Protein AF-A0AAN6MEL8-F1 (afdb_monomer)

Sequence (311 aa):
MSSLRAPVRGTYWMETIARRDTVPWGDDPMCQVFGNVLNYGATGNGVTDDTAAIKAAMNGGRRCGEKCNGSTTKNAIVIGNVLDRPLIIASSSFVGLGVLPTDEYTGGGIGTDGRGQEWFVNTANFYRQIRNVIIDVRNAPASEIMACLHYQVAQATNLQNVELRAGPGSKGIGGDVRLYGGAQQFTAQRLRFDGYDTAVHVFWDWGWVWKSVTMANVNVGFRFVAIDPSGSVGSASIVDSSFANVNTAVLVSPPSAAANSVYAARGFLIDSTAPVWLYATASEHGVYYQYNFHNASNIFTSMIQTESAYY

Structure (mmCIF, N/CA/C/O backbone):
data_AF-A0AAN6MEL8-F1
#
_entry.id   AF-A0AAN6MEL8-F1
#
loop_
_atom_site.group_PDB
_atom_site.id
_atom_site.type_symbol
_atom_site.label_atom_id
_atom_site.label_alt_id
_atom_site.label_comp_id
_atom_site.label_asym_id
_atom_site.label_entity_id
_atom_site.label_seq_id
_atom_site.pdbx_PDB_ins_code
_atom_site.Cartn_x
_atom_site.Cartn_y
_atom_site.Cartn_z
_atom_site.occupancy
_atom_site.B_iso_or_equiv
_atom_site.auth_seq_id
_atom_site.auth_comp_id
_atom_site.auth_asym_id
_atom_site.auth_atom_id
_atom_site.pdbx_PDB_model_num
ATOM 1 N N . MET A 1 1 ? -30.530 -26.340 -23.375 1.00 37.84 1 MET A N 1
ATOM 2 C CA . MET A 1 1 ? -29.134 -26.742 -23.651 1.00 37.84 1 MET A CA 1
ATOM 3 C C . MET A 1 1 ? -28.280 -25.484 -23.649 1.00 37.84 1 MET A C 1
ATOM 5 O O . MET A 1 1 ? -28.510 -24.627 -24.487 1.00 37.84 1 MET A O 1
ATOM 9 N N . SER A 1 2 ? -27.376 -25.320 -22.683 1.00 35.44 2 SER A N 1
ATOM 10 C CA . SER A 1 2 ? -26.448 -24.182 -22.614 1.00 35.44 2 SER A CA 1
ATOM 11 C C . SER A 1 2 ? -25.049 -24.645 -23.015 1.00 35.44 2 SER A C 1
ATOM 13 O O . SER A 1 2 ? -24.497 -25.537 -22.375 1.00 35.44 2 SER A O 1
ATOM 15 N N . SER A 1 3 ? -24.473 -24.058 -24.063 1.00 38.53 3 SER A N 1
ATOM 16 C CA . SER A 1 3 ? -23.073 -24.284 -24.426 1.00 38.53 3 SER A CA 1
ATOM 17 C C . SER A 1 3 ? -22.167 -23.380 -23.590 1.00 38.53 3 SER A C 1
ATOM 19 O O . SER A 1 3 ? -22.225 -22.156 -23.712 1.00 38.53 3 SER A O 1
ATOM 21 N N . LEU A 1 4 ? -21.306 -23.979 -22.769 1.00 37.25 4 LEU A N 1
ATOM 22 C CA . LEU A 1 4 ? -20.134 -23.310 -22.207 1.00 37.25 4 LEU A CA 1
ATOM 23 C C . LEU A 1 4 ? -19.119 -23.090 -23.332 1.00 37.25 4 LEU A C 1
ATOM 25 O O . LEU A 1 4 ? -18.667 -24.043 -23.965 1.00 37.25 4 LEU A O 1
ATOM 29 N N . ARG A 1 5 ? -18.745 -21.834 -23.576 1.00 37.59 5 ARG A N 1
ATOM 30 C CA . ARG A 1 5 ? -17.560 -21.517 -24.373 1.00 37.59 5 ARG A CA 1
ATOM 31 C C . ARG A 1 5 ? -16.362 -21.603 -23.432 1.00 37.59 5 ARG A C 1
ATOM 33 O O . ARG A 1 5 ? -16.275 -20.818 -22.491 1.00 37.59 5 ARG A O 1
ATOM 40 N N . ALA A 1 6 ? -15.466 -22.563 -23.656 1.00 45.66 6 ALA A N 1
ATOM 41 C CA . ALA A 1 6 ? -14.182 -22.584 -22.963 1.00 45.66 6 ALA A CA 1
ATOM 42 C C . ALA A 1 6 ? -13.452 -21.250 -23.223 1.00 45.66 6 ALA A C 1
ATOM 44 O O . ALA A 1 6 ? -13.482 -20.766 -24.362 1.00 45.66 6 ALA A O 1
ATOM 45 N N . PRO A 1 7 ? -12.824 -20.625 -22.212 1.00 45.25 7 PRO A N 1
ATOM 46 C CA . PRO A 1 7 ? -12.015 -19.444 -22.452 1.00 45.25 7 PRO A CA 1
ATOM 47 C C . PRO A 1 7 ? -10.868 -19.836 -23.385 1.00 45.25 7 PRO A C 1
ATOM 49 O O . PRO A 1 7 ? -10.107 -20.764 -23.108 1.00 45.25 7 PRO A O 1
ATOM 52 N N . VAL A 1 8 ? -10.742 -19.128 -24.506 1.00 49.41 8 VAL A N 1
ATOM 53 C CA . VAL A 1 8 ? -9.492 -19.123 -25.265 1.00 49.41 8 VAL A CA 1
ATOM 54 C C . VAL A 1 8 ? -8.437 -18.581 -24.302 1.00 49.41 8 VAL A C 1
ATOM 56 O O . VAL A 1 8 ? -8.602 -17.468 -23.801 1.00 49.41 8 VAL A O 1
ATOM 59 N N . ARG A 1 9 ? -7.386 -19.357 -24.002 1.00 58.81 9 ARG A N 1
ATOM 60 C CA . ARG A 1 9 ? -6.173 -18.838 -23.349 1.00 58.81 9 ARG A CA 1
ATOM 61 C C . ARG A 1 9 ? -5.578 -17.774 -24.277 1.00 58.81 9 ARG A C 1
ATOM 63 O O . ARG A 1 9 ? -4.803 -18.093 -25.171 1.00 58.81 9 ARG A O 1
ATOM 70 N N . GLY A 1 10 ? -6.022 -16.530 -24.134 1.00 62.62 10 GLY A N 1
ATOM 71 C CA . GLY A 1 10 ? -5.386 -15.382 -24.768 1.00 62.62 10 GLY A CA 1
ATOM 72 C C . GLY A 1 10 ? -4.053 -15.092 -24.085 1.00 62.62 10 GLY A C 1
ATOM 73 O O . GLY A 1 10 ? -3.889 -15.376 -22.900 1.00 62.62 10 GLY A O 1
ATOM 74 N N . THR A 1 11 ? -3.102 -14.528 -24.821 1.00 75.19 11 THR A N 1
ATOM 75 C CA . THR A 1 11 ? -1.914 -13.903 -24.232 1.00 75.19 11 THR A CA 1
ATOM 76 C C . THR A 1 11 ? -2.292 -12.526 -23.696 1.00 75.19 11 THR A C 1
ATOM 78 O O . THR A 1 11 ? -3.187 -11.860 -24.231 1.00 75.19 11 THR A O 1
ATOM 81 N N . TYR A 1 12 ? -1.636 -12.070 -22.631 1.00 85.56 12 TYR A N 1
ATOM 82 C CA . TYR A 1 12 ? -1.854 -10.708 -22.162 1.00 85.56 12 TYR A CA 1
ATOM 83 C C . TYR A 1 12 ? -1.267 -9.748 -23.197 1.00 85.56 12 TYR A C 1
ATOM 85 O O . TYR A 1 12 ? -0.089 -9.829 -23.527 1.00 85.56 12 TYR A O 1
ATOM 93 N N . TRP A 1 13 ? -2.086 -8.846 -23.746 1.00 85.88 13 TRP A N 1
ATOM 94 C CA . TRP A 1 13 ? -1.692 -7.996 -24.879 1.00 85.88 13 TRP A CA 1
ATOM 95 C C . TRP A 1 13 ? -0.405 -7.204 -24.616 1.00 85.88 13 TRP A C 1
ATOM 97 O O . TRP A 1 13 ? 0.369 -6.963 -25.538 1.00 85.88 13 TRP A O 1
ATOM 107 N N . MET A 1 14 ? -0.156 -6.822 -23.359 1.00 85.75 14 MET A N 1
ATOM 108 C CA . MET A 1 14 ? 1.041 -6.084 -22.976 1.00 85.75 14 MET A CA 1
ATOM 109 C C . MET A 1 14 ? 2.305 -6.935 -23.082 1.00 85.75 14 MET A C 1
ATOM 111 O O . MET A 1 14 ? 3.372 -6.350 -23.041 1.00 85.75 14 MET A O 1
ATOM 115 N N . GLU A 1 15 ? 2.232 -8.260 -23.230 1.00 81.06 15 GLU A N 1
ATOM 116 C CA . GLU A 1 15 ? 3.376 -9.137 -23.524 1.00 81.06 15 GLU A CA 1
ATOM 117 C C . GLU A 1 15 ? 3.730 -9.115 -25.016 1.00 81.06 15 GLU A C 1
ATOM 119 O O . GLU A 1 15 ? 4.908 -9.053 -25.370 1.00 81.06 15 GLU A O 1
ATOM 124 N N . THR A 1 16 ? 2.718 -9.113 -25.887 1.00 82.81 16 THR A N 1
ATOM 125 C CA . THR A 1 16 ? 2.877 -9.322 -27.336 1.00 82.81 16 THR A CA 1
ATOM 126 C C . THR A 1 16 ? 2.766 -8.052 -28.174 1.00 82.81 16 THR A C 1
ATOM 128 O O . THR A 1 16 ? 3.069 -8.086 -29.365 1.00 82.81 16 THR A O 1
ATOM 131 N N . ILE A 1 17 ? 2.307 -6.934 -27.601 1.00 85.62 17 ILE A N 1
ATOM 132 C CA . ILE A 1 17 ? 2.214 -5.665 -28.326 1.00 85.62 17 ILE A CA 1
ATOM 133 C C . ILE A 1 17 ? 3.593 -5.248 -28.844 1.00 85.62 17 ILE A C 1
ATOM 135 O O . ILE A 1 17 ? 4.594 -5.316 -28.125 1.00 85.62 17 ILE A O 1
ATOM 139 N N . ALA A 1 18 ? 3.640 -4.816 -30.106 1.00 85.50 18 ALA A N 1
ATOM 140 C CA . ALA A 1 18 ? 4.870 -4.355 -30.732 1.00 85.50 18 ALA A CA 1
ATOM 141 C C . ALA A 1 18 ? 5.481 -3.205 -29.917 1.00 85.50 18 ALA A C 1
ATOM 143 O O . ALA A 1 18 ? 4.824 -2.190 -29.677 1.00 85.50 18 ALA A O 1
ATOM 144 N N . ARG A 1 19 ? 6.744 -3.359 -29.509 1.00 84.75 19 ARG A N 1
ATOM 145 C CA . ARG A 1 19 ? 7.479 -2.315 -28.787 1.00 84.75 19 ARG A CA 1
ATOM 146 C C . ARG A 1 19 ? 7.906 -1.239 -29.764 1.00 84.75 19 ARG A C 1
ATOM 148 O O . ARG A 1 19 ? 8.583 -1.521 -30.750 1.00 84.75 19 ARG A O 1
ATOM 155 N N . ARG A 1 20 ? 7.489 -0.010 -29.487 1.00 80.19 20 ARG A N 1
ATOM 156 C CA . ARG A 1 20 ? 7.913 1.201 -30.201 1.00 80.19 20 ARG A CA 1
ATOM 157 C C . ARG A 1 20 ? 8.440 2.208 -29.190 1.00 80.19 20 ARG A C 1
ATOM 159 O O . ARG A 1 20 ? 8.037 3.365 -29.182 1.00 80.19 20 ARG A O 1
ATOM 166 N N . ASP A 1 21 ? 9.254 1.695 -28.277 1.00 73.19 21 ASP A N 1
ATOM 167 C CA . ASP A 1 21 ? 9.737 2.418 -27.113 1.00 73.19 21 ASP A CA 1
ATOM 168 C C . ASP A 1 21 ? 10.570 3.617 -27.571 1.00 73.19 21 ASP A C 1
ATOM 170 O O . ASP A 1 21 ? 11.597 3.465 -28.227 1.00 73.19 21 ASP A O 1
ATOM 174 N N . THR A 1 22 ? 10.110 4.816 -27.229 1.00 73.06 22 THR A N 1
ATOM 175 C CA . THR A 1 22 ? 10.850 6.065 -27.416 1.00 73.06 22 THR A CA 1
ATOM 176 C C . THR A 1 22 ? 10.554 6.973 -26.235 1.00 73.06 22 THR A C 1
ATOM 178 O O . THR A 1 22 ? 9.395 7.084 -25.830 1.00 73.06 22 THR A O 1
ATOM 181 N N . VAL A 1 23 ? 11.568 7.663 -25.719 1.00 75.56 23 VAL A N 1
ATOM 182 C CA . VAL A 1 23 ? 11.392 8.745 -24.745 1.00 75.56 23 VAL A CA 1
ATOM 183 C C . VAL A 1 23 ? 11.678 10.062 -25.473 1.00 75.56 23 VAL A C 1
ATOM 185 O O . VAL A 1 23 ? 12.847 10.343 -25.728 1.00 75.56 23 VAL A O 1
ATOM 188 N N . PRO A 1 24 ? 10.655 10.870 -25.824 1.00 77.50 24 PRO A N 1
ATOM 189 C CA . PRO A 1 24 ? 10.821 12.029 -26.713 1.00 77.50 24 PRO A CA 1
ATOM 190 C C . PRO A 1 24 ? 11.852 13.068 -26.254 1.00 77.50 24 PRO A C 1
ATOM 192 O O . PRO A 1 24 ? 12.405 13.778 -27.083 1.00 77.50 24 PRO A O 1
ATOM 195 N N . TRP A 1 25 ? 12.102 13.148 -24.945 1.00 79.94 25 TRP A N 1
ATOM 196 C CA . TRP A 1 25 ? 13.024 14.103 -24.319 1.00 79.94 25 TRP A CA 1
ATOM 197 C C . TRP A 1 25 ? 14.163 13.413 -23.549 1.00 79.94 25 TRP A C 1
ATOM 199 O O . TRP A 1 25 ? 14.764 14.014 -22.665 1.00 79.94 25 TRP A O 1
ATOM 209 N N . GLY A 1 26 ? 14.384 12.114 -23.782 1.00 70.88 26 GLY A N 1
ATOM 210 C CA . GLY A 1 26 ? 15.341 11.309 -23.015 1.00 70.88 26 GLY A CA 1
ATOM 211 C C . GLY A 1 26 ? 16.764 11.309 -23.571 1.00 70.88 26 GLY A C 1
ATOM 212 O O . GLY A 1 26 ? 17.665 10.896 -22.847 1.00 70.88 26 GLY A O 1
ATOM 213 N N . ASP A 1 27 ? 16.942 11.721 -24.833 1.00 73.19 27 ASP A N 1
ATOM 214 C CA . ASP A 1 27 ? 18.202 11.738 -25.600 1.00 73.19 27 ASP A CA 1
ATOM 215 C C . ASP A 1 27 ? 19.065 10.464 -25.471 1.00 73.19 27 ASP A C 1
ATOM 217 O O . ASP A 1 27 ? 20.274 10.476 -25.697 1.00 73.19 27 ASP A O 1
ATOM 221 N N . ASP A 1 28 ? 18.438 9.337 -25.126 1.00 73.62 28 ASP A N 1
ATOM 222 C CA . ASP A 1 28 ? 19.084 8.043 -24.949 1.00 73.62 28 ASP A CA 1
ATOM 223 C C . ASP A 1 28 ? 18.435 7.031 -25.905 1.00 73.62 28 ASP A C 1
ATOM 225 O O . ASP A 1 28 ? 17.367 6.486 -25.603 1.00 73.62 28 ASP A O 1
ATOM 229 N N . PRO A 1 29 ? 19.061 6.762 -27.068 1.00 72.06 29 PRO A N 1
ATOM 230 C CA . PRO A 1 29 ? 18.537 5.811 -28.044 1.00 72.06 29 PRO A CA 1
ATOM 231 C C . PRO A 1 29 ? 18.571 4.362 -27.533 1.00 72.06 29 PRO A C 1
ATOM 233 O O . PRO A 1 29 ? 18.011 3.479 -28.177 1.00 72.06 29 PRO A O 1
ATOM 236 N N . MET A 1 30 ? 19.224 4.102 -26.393 1.00 69.81 30 MET A N 1
ATOM 237 C CA . MET A 1 30 ? 19.269 2.793 -25.740 1.00 69.81 30 MET A CA 1
ATOM 238 C C . MET A 1 30 ? 18.303 2.686 -24.554 1.00 69.81 30 MET A C 1
ATOM 240 O O . MET A 1 30 ? 18.259 1.643 -23.895 1.00 69.81 30 MET A O 1
ATOM 244 N N . CYS A 1 31 ? 17.512 3.728 -24.269 1.00 71.06 31 CYS A N 1
ATOM 245 C CA . CYS A 1 31 ? 16.509 3.668 -23.216 1.00 71.06 31 CYS A CA 1
ATOM 246 C C . CYS A 1 31 ? 15.376 2.718 -23.619 1.00 71.06 31 CYS A C 1
ATOM 248 O O . CYS A 1 31 ? 14.538 3.025 -24.467 1.00 71.06 31 CYS A O 1
ATOM 250 N N . GLN A 1 32 ? 15.337 1.552 -22.978 1.00 73.94 32 GLN A N 1
ATOM 251 C CA . GLN A 1 32 ? 14.220 0.625 -23.089 1.00 73.94 32 GLN A CA 1
ATOM 252 C C . GLN A 1 32 ? 13.148 1.022 -22.076 1.00 73.94 32 GLN A C 1
ATOM 254 O O . GLN A 1 32 ? 13.392 1.035 -20.866 1.00 73.94 32 GLN A O 1
ATOM 259 N N . VAL A 1 33 ? 11.954 1.362 -22.565 1.00 76.56 33 VAL A N 1
ATOM 260 C CA . VAL A 1 33 ? 10.807 1.706 -21.710 1.00 76.56 33 VAL A CA 1
ATOM 261 C C . VAL A 1 33 ? 10.220 0.433 -21.102 1.00 76.56 33 VAL A C 1
ATOM 263 O O . VAL A 1 33 ? 9.868 0.422 -19.919 1.00 76.56 33 VAL A O 1
ATOM 266 N N . PHE A 1 34 ? 10.178 -0.650 -21.879 1.00 79.88 34 PHE A N 1
ATOM 267 C CA . PHE A 1 34 ? 9.682 -1.946 -21.445 1.00 79.88 34 PHE A CA 1
ATOM 268 C C . PHE A 1 34 ? 10.816 -2.968 -21.270 1.00 79.88 34 PHE A C 1
ATOM 270 O O . PHE A 1 34 ? 11.482 -3.343 -22.233 1.00 79.88 34 PHE A O 1
ATOM 277 N N . GLY A 1 35 ? 10.993 -3.469 -20.044 1.00 79.25 35 GLY A N 1
ATOM 278 C CA . GLY A 1 35 ? 11.932 -4.547 -19.722 1.00 79.25 35 GLY A CA 1
ATOM 279 C C . GLY A 1 35 ? 11.198 -5.815 -19.285 1.00 79.25 35 GLY A C 1
ATOM 280 O O . GLY A 1 35 ? 10.768 -5.909 -18.138 1.00 79.25 35 GLY A O 1
ATOM 281 N N . ASN A 1 36 ? 11.051 -6.802 -20.176 1.00 84.50 36 ASN A N 1
ATOM 282 C CA . ASN A 1 36 ? 10.548 -8.123 -19.781 1.00 84.50 36 ASN A CA 1
ATOM 283 C C . ASN A 1 36 ? 11.661 -8.894 -19.070 1.00 84.50 36 ASN A C 1
ATOM 285 O O . ASN A 1 36 ? 12.679 -9.180 -19.692 1.00 84.50 36 ASN A O 1
ATOM 289 N N . VAL A 1 37 ? 11.448 -9.270 -17.808 1.00 84.81 37 VAL A N 1
ATOM 290 C CA . VAL A 1 37 ? 12.423 -9.998 -16.974 1.00 84.81 37 VAL A CA 1
ATOM 291 C C . VAL A 1 37 ? 12.960 -11.276 -17.630 1.00 84.81 37 VAL A C 1
ATOM 293 O O . VAL A 1 37 ? 14.128 -11.607 -17.442 1.00 84.81 37 VAL A O 1
ATOM 296 N N . LEU A 1 38 ? 12.162 -11.950 -18.467 1.00 84.81 38 LEU A N 1
ATOM 297 C CA . LEU A 1 38 ? 12.588 -13.149 -19.200 1.00 84.81 38 LEU A CA 1
ATOM 298 C C . LEU A 1 38 ? 13.712 -12.843 -20.204 1.00 84.81 38 LEU A C 1
ATOM 300 O O . LEU A 1 38 ? 14.612 -13.654 -20.400 1.00 84.81 38 LEU A O 1
ATOM 304 N N . ASN A 1 39 ? 13.727 -11.636 -20.781 1.00 86.00 39 ASN A N 1
ATOM 305 C CA . ASN A 1 39 ? 14.800 -11.186 -21.674 1.00 86.00 39 ASN A CA 1
ATOM 306 C C . ASN A 1 39 ? 16.107 -10.889 -20.918 1.00 86.00 39 ASN A C 1
ATOM 308 O O . ASN A 1 39 ? 17.157 -10.770 -21.544 1.00 86.00 39 ASN A O 1
ATOM 312 N N . TYR A 1 40 ? 16.043 -10.771 -19.589 1.00 85.38 40 TYR A N 1
ATOM 313 C CA . TYR A 1 40 ? 17.194 -10.580 -18.704 1.00 85.38 40 TYR A CA 1
ATOM 314 C C . TYR A 1 40 ? 17.608 -11.879 -17.997 1.00 85.38 40 TYR A C 1
ATOM 316 O O . TYR A 1 40 ? 18.419 -11.841 -17.075 1.00 85.38 40 TYR A O 1
ATOM 324 N N . GLY A 1 41 ? 17.075 -13.027 -18.433 1.00 87.56 41 GLY A N 1
ATOM 325 C CA . GLY A 1 41 ? 17.469 -14.347 -17.942 1.00 87.56 41 GLY A CA 1
ATOM 326 C C . GLY A 1 41 ? 16.641 -14.879 -16.774 1.00 87.56 41 GLY A C 1
ATOM 327 O O . GLY A 1 41 ? 17.027 -15.893 -16.200 1.00 87.56 41 GLY A O 1
ATOM 328 N N . ALA A 1 42 ? 15.517 -14.239 -16.426 1.00 87.75 42 ALA A N 1
ATOM 329 C CA . ALA A 1 42 ? 14.593 -14.816 -15.454 1.00 87.75 42 ALA A CA 1
ATOM 330 C C . ALA A 1 42 ? 13.994 -16.108 -16.023 1.00 87.75 42 ALA A C 1
ATOM 332 O O . ALA A 1 42 ? 13.563 -16.148 -17.177 1.00 87.75 42 ALA A O 1
ATOM 333 N N . THR A 1 43 ? 13.955 -17.160 -15.214 1.00 86.12 43 THR A N 1
ATOM 334 C CA . THR A 1 43 ? 13.415 -18.463 -15.617 1.00 86.12 43 THR A CA 1
ATOM 335 C C . THR A 1 43 ? 11.931 -18.604 -15.294 1.00 86.12 43 THR A C 1
ATOM 337 O O . THR A 1 43 ? 11.229 -19.339 -15.986 1.00 86.12 43 THR A O 1
ATOM 340 N N . GLY A 1 44 ? 11.445 -17.927 -14.246 1.00 83.06 44 GLY A N 1
ATOM 341 C CA . GLY A 1 44 ? 10.053 -17.979 -13.802 1.00 83.06 44 GLY A CA 1
ATOM 342 C C . GLY A 1 44 ? 9.593 -19.354 -13.307 1.00 83.06 44 GLY A C 1
ATOM 343 O O . GLY A 1 44 ? 8.393 -19.603 -13.231 1.00 83.06 44 GLY A O 1
ATOM 344 N N . ASN A 1 45 ? 10.516 -20.268 -12.988 1.00 81.56 45 ASN A N 1
ATOM 345 C CA . ASN A 1 45 ? 10.190 -21.651 -12.618 1.00 81.56 45 ASN A CA 1
ATOM 346 C C . ASN A 1 45 ? 9.902 -21.848 -11.114 1.00 81.56 45 ASN A C 1
ATOM 348 O O . ASN A 1 45 ? 9.576 -22.957 -10.696 1.00 81.56 45 ASN A O 1
ATOM 352 N N . GLY A 1 46 ? 10.051 -20.795 -10.300 1.00 78.69 46 GLY A N 1
ATOM 353 C CA . GLY A 1 46 ? 9.861 -20.840 -8.846 1.00 78.69 46 GLY A CA 1
ATOM 354 C C . GLY A 1 46 ? 10.972 -21.554 -8.062 1.00 78.69 46 GLY A C 1
ATOM 355 O O . GLY A 1 46 ? 10.802 -21.789 -6.869 1.00 78.69 46 GLY A O 1
ATOM 356 N N . VAL A 1 47 ? 12.086 -21.907 -8.712 1.00 80.19 47 VAL A N 1
ATOM 357 C CA . VAL A 1 47 ? 13.237 -22.617 -8.123 1.00 80.19 47 VAL A CA 1
ATOM 358 C C . VAL A 1 47 ? 14.530 -21.824 -8.305 1.00 80.19 47 VAL A C 1
ATOM 360 O O . VAL A 1 47 ? 15.298 -21.673 -7.358 1.00 80.19 47 VAL A O 1
ATOM 363 N N . THR A 1 48 ? 14.785 -21.324 -9.513 1.00 83.06 48 THR A N 1
ATOM 364 C CA . THR A 1 48 ? 15.958 -20.501 -9.811 1.00 83.06 48 THR A CA 1
ATOM 365 C C . THR A 1 48 ? 15.802 -19.123 -9.175 1.00 83.06 48 THR A C 1
ATOM 367 O O . THR A 1 48 ? 14.728 -18.523 -9.220 1.00 83.06 48 THR A O 1
ATOM 370 N N . ASP A 1 49 ? 16.892 -18.602 -8.613 1.00 82.88 49 ASP A N 1
ATOM 371 C CA . ASP A 1 49 ? 16.935 -17.231 -8.115 1.00 82.88 49 ASP A CA 1
ATOM 372 C C . ASP A 1 49 ? 16.978 -16.233 -9.287 1.00 82.88 49 ASP A C 1
ATOM 374 O O . ASP A 1 49 ? 18.019 -15.999 -9.904 1.00 82.88 49 ASP A O 1
ATOM 378 N N . ASP A 1 50 ? 15.824 -15.635 -9.584 1.00 86.38 50 ASP A N 1
ATOM 3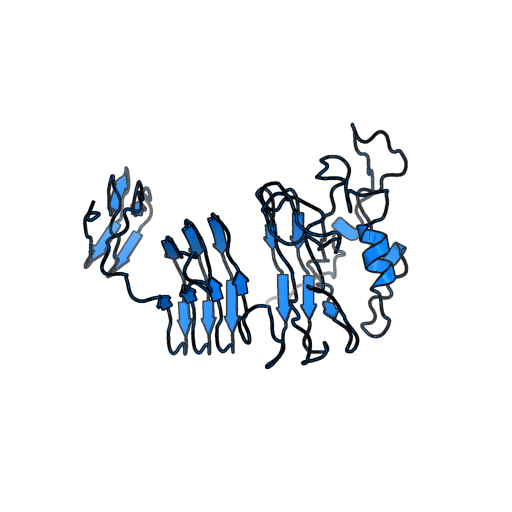79 C CA . ASP A 1 50 ? 15.656 -14.646 -10.651 1.00 86.38 50 ASP A CA 1
ATOM 380 C C . ASP A 1 50 ? 15.983 -13.201 -10.197 1.00 86.38 50 ASP A C 1
ATOM 382 O O . ASP A 1 50 ? 15.776 -12.249 -10.956 1.00 86.38 50 ASP A O 1
ATOM 386 N N . THR A 1 51 ? 16.522 -12.993 -8.984 1.00 83.75 51 THR A N 1
ATOM 387 C CA . THR A 1 51 ? 16.781 -11.654 -8.414 1.00 83.75 51 THR A CA 1
ATOM 388 C C . THR A 1 51 ? 17.658 -10.800 -9.327 1.00 83.75 51 THR A C 1
ATOM 390 O O . THR A 1 51 ? 17.370 -9.622 -9.548 1.00 83.75 51 THR A O 1
ATOM 393 N N . ALA A 1 52 ? 18.725 -11.379 -9.884 1.00 85.44 52 ALA A N 1
ATOM 394 C CA . ALA A 1 52 ? 19.636 -10.659 -10.772 1.00 85.44 52 ALA A CA 1
ATOM 395 C C . ALA A 1 52 ? 18.939 -10.213 -12.068 1.00 85.44 52 ALA A C 1
ATOM 397 O O . ALA A 1 52 ? 19.106 -9.069 -12.489 1.00 85.44 52 ALA A O 1
ATOM 398 N N . ALA A 1 53 ? 18.111 -11.079 -12.659 1.00 86.94 53 ALA A N 1
ATOM 399 C CA . ALA A 1 53 ? 17.360 -10.780 -13.875 1.00 86.94 53 ALA A CA 1
ATOM 400 C C . ALA A 1 53 ? 16.293 -9.700 -13.641 1.00 86.94 53 ALA A C 1
ATOM 402 O O . ALA A 1 53 ? 16.161 -8.770 -14.438 1.00 86.94 53 ALA A O 1
ATOM 403 N N . ILE A 1 54 ? 15.576 -9.771 -12.515 1.00 85.81 54 ILE A N 1
ATOM 404 C CA . ILE A 1 54 ? 14.587 -8.758 -12.120 1.00 85.81 54 ILE A CA 1
ATOM 405 C C . ILE A 1 54 ? 15.272 -7.403 -11.906 1.00 85.81 54 ILE A C 1
ATOM 407 O O . ILE A 1 54 ? 14.841 -6.402 -12.479 1.00 85.81 54 ILE A O 1
ATOM 411 N N . LYS A 1 55 ? 16.381 -7.361 -11.153 1.00 82.19 55 LYS A N 1
ATOM 412 C CA . LYS A 1 55 ? 17.157 -6.126 -10.944 1.00 82.19 55 LYS A CA 1
ATOM 413 C C . LYS A 1 55 ? 17.708 -5.574 -12.258 1.00 82.19 55 LYS A C 1
ATOM 415 O O . LYS A 1 55 ? 17.673 -4.364 -12.468 1.00 82.19 55 LYS A O 1
ATOM 420 N N . ALA A 1 56 ? 18.180 -6.433 -13.159 1.00 84.12 56 ALA A N 1
ATOM 421 C CA . ALA A 1 56 ? 18.660 -6.019 -14.473 1.00 84.12 56 ALA A CA 1
ATOM 422 C C . ALA A 1 56 ? 17.538 -5.423 -15.337 1.00 84.12 56 ALA A C 1
ATOM 424 O O . ALA A 1 56 ? 17.756 -4.398 -15.975 1.00 84.12 56 ALA A O 1
ATOM 425 N N . ALA A 1 57 ? 16.328 -5.986 -15.301 1.00 84.25 57 ALA A N 1
ATOM 426 C CA . ALA A 1 57 ? 15.169 -5.425 -15.994 1.00 84.25 57 ALA A CA 1
ATOM 427 C C . ALA A 1 57 ? 14.718 -4.082 -15.394 1.00 84.25 57 ALA A C 1
ATOM 429 O O . ALA A 1 57 ? 14.378 -3.156 -16.128 1.00 84.25 57 ALA A O 1
ATOM 430 N N . MET A 1 58 ? 14.751 -3.953 -14.062 1.00 81.31 58 MET A N 1
ATOM 431 C CA . MET A 1 58 ? 14.390 -2.718 -13.357 1.00 81.31 58 MET A CA 1
ATOM 432 C C . MET A 1 58 ? 15.413 -1.595 -13.555 1.00 81.31 58 MET A C 1
ATOM 434 O O . MET A 1 58 ? 15.028 -0.430 -13.587 1.00 81.31 58 MET A O 1
ATOM 438 N N . ASN A 1 59 ? 16.697 -1.930 -13.705 1.00 77.81 59 ASN A N 1
ATOM 439 C CA . ASN A 1 59 ? 17.783 -0.963 -13.899 1.00 77.81 59 ASN A CA 1
ATOM 440 C C . ASN A 1 59 ? 18.175 -0.773 -15.376 1.00 77.81 59 ASN A C 1
ATOM 442 O O . ASN A 1 59 ? 18.942 0.137 -15.708 1.00 77.81 59 ASN A O 1
ATOM 446 N N . GLY A 1 60 ? 17.658 -1.622 -16.266 1.00 68.81 60 GLY A N 1
ATOM 447 C CA . GLY A 1 60 ? 17.944 -1.613 -17.696 1.00 68.81 60 GLY A CA 1
ATOM 448 C C . GLY A 1 60 ? 17.612 -0.266 -18.343 1.00 68.81 60 GLY A C 1
ATOM 449 O O . GLY A 1 60 ? 16.583 0.344 -18.058 1.00 68.81 60 GLY A O 1
ATOM 450 N N . GLY A 1 61 ? 18.502 0.222 -19.213 1.00 65.38 61 GLY A N 1
ATOM 451 C CA . GLY A 1 61 ? 18.318 1.509 -19.898 1.00 65.38 61 GLY A CA 1
ATOM 452 C C . GLY A 1 61 ? 18.674 2.745 -19.060 1.00 65.38 61 GLY A C 1
ATOM 453 O O . GLY A 1 61 ? 18.095 3.804 -19.283 1.00 65.38 61 GLY A O 1
ATOM 454 N N . ARG A 1 62 ? 19.609 2.619 -18.098 1.00 73.88 62 ARG A N 1
ATOM 455 C CA . ARG A 1 62 ? 20.160 3.732 -17.287 1.00 73.88 62 ARG A CA 1
ATOM 456 C C . ARG A 1 62 ? 19.083 4.518 -16.535 1.00 73.88 62 ARG A C 1
ATOM 458 O O . ARG A 1 62 ? 19.009 5.748 -16.640 1.00 73.88 62 ARG A O 1
ATOM 465 N N . ARG A 1 63 ? 18.251 3.792 -15.786 1.00 82.06 63 ARG A N 1
ATOM 466 C CA . ARG A 1 63 ? 17.139 4.367 -15.019 1.00 82.06 63 ARG A CA 1
ATOM 467 C C . ARG A 1 63 ? 17.607 5.239 -13.858 1.00 82.06 63 ARG A C 1
ATOM 469 O O . ARG A 1 63 ? 18.784 5.258 -13.507 1.00 82.06 63 ARG A O 1
ATOM 476 N N . CYS A 1 64 ? 16.679 6.007 -13.299 1.00 84.94 64 CYS A N 1
ATOM 477 C CA . CYS A 1 64 ? 16.953 6.889 -12.173 1.00 84.94 64 CYS A CA 1
ATOM 478 C C . CYS A 1 64 ? 17.152 6.064 -10.891 1.00 84.94 64 CYS A C 1
ATOM 480 O O . CYS A 1 64 ? 16.202 5.448 -10.413 1.00 84.94 64 CYS A O 1
ATOM 482 N N . GLY A 1 65 ? 18.383 6.024 -10.376 1.00 85.44 65 GLY A N 1
ATOM 483 C CA . GLY A 1 65 ? 18.763 5.311 -9.149 1.00 85.44 65 GLY A CA 1
ATOM 484 C C . GLY A 1 65 ? 19.380 6.245 -8.106 1.00 85.44 65 GLY A C 1
ATOM 485 O O . GLY A 1 65 ? 19.014 7.418 -8.033 1.00 85.44 65 GLY A O 1
ATOM 486 N N . GLU A 1 66 ? 20.341 5.746 -7.327 1.00 86.38 66 GLU A N 1
ATOM 487 C CA . GLU A 1 66 ? 21.068 6.534 -6.322 1.00 86.38 66 GLU A CA 1
ATOM 488 C C . GLU A 1 66 ? 21.572 7.876 -6.900 1.00 86.38 66 GLU A C 1
ATOM 490 O O . GLU A 1 66 ? 22.099 7.927 -8.015 1.00 86.38 66 GLU A O 1
ATOM 495 N N . LYS A 1 67 ? 21.416 8.973 -6.142 1.00 86.00 67 LYS A N 1
ATOM 496 C CA . LYS A 1 67 ? 21.852 10.345 -6.499 1.00 86.00 67 LYS A CA 1
ATOM 497 C C . LYS A 1 67 ? 21.149 10.974 -7.710 1.00 86.00 67 LYS A C 1
ATOM 499 O O . LYS A 1 67 ? 21.529 12.065 -8.130 1.00 86.00 67 LYS A O 1
ATOM 504 N N . CYS A 1 68 ? 20.122 10.333 -8.268 1.00 85.38 68 CYS A N 1
ATOM 505 C CA . CYS A 1 68 ? 19.359 10.881 -9.389 1.00 85.38 68 CYS A CA 1
ATOM 506 C C . CYS A 1 68 ? 18.279 11.892 -8.952 1.00 85.38 68 CYS A C 1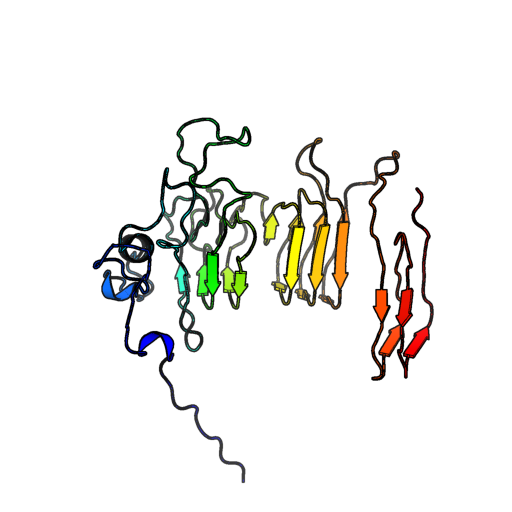
ATOM 508 O O . CYS A 1 68 ? 17.891 12.738 -9.751 1.00 85.38 68 CYS A O 1
ATOM 510 N N . ASN A 1 69 ? 17.801 11.831 -7.701 1.00 80.81 69 ASN A N 1
ATOM 511 C CA . ASN A 1 69 ? 16.767 12.698 -7.101 1.00 80.81 69 ASN A CA 1
ATOM 512 C C . ASN A 1 69 ? 15.369 12.670 -7.763 1.00 80.81 69 ASN A C 1
ATOM 514 O O . ASN A 1 69 ? 14.411 13.151 -7.165 1.00 80.81 69 ASN A O 1
ATOM 518 N N . GLY A 1 70 ? 15.225 12.103 -8.964 1.00 83.75 70 GLY A N 1
ATOM 519 C CA . GLY A 1 70 ? 13.960 11.944 -9.684 1.00 83.75 70 GLY A CA 1
ATOM 520 C C . GLY A 1 70 ? 14.126 12.138 -11.193 1.00 83.75 70 GLY A C 1
ATOM 521 O O . GLY A 1 70 ? 15.053 12.797 -11.657 1.00 83.75 70 GLY A O 1
ATOM 522 N N . SER A 1 71 ? 13.236 11.550 -11.996 1.00 83.56 71 SER A N 1
ATOM 523 C CA . SER A 1 71 ? 13.268 11.716 -13.454 1.00 83.56 71 SER A CA 1
ATOM 524 C C . SER A 1 71 ? 11.906 11.450 -14.083 1.00 83.56 71 SER A C 1
ATOM 526 O O . SER A 1 71 ? 11.204 10.535 -13.679 1.00 83.56 71 SER A O 1
ATOM 528 N N . THR A 1 72 ? 11.543 12.206 -15.120 1.00 83.38 72 THR A N 1
ATOM 529 C CA . THR A 1 72 ? 10.360 11.930 -15.955 1.00 83.38 72 THR A CA 1
ATOM 530 C C . THR A 1 72 ? 10.690 11.095 -17.194 1.00 83.38 72 THR A C 1
ATOM 532 O O . THR A 1 72 ? 9.792 10.530 -17.814 1.00 83.38 72 THR A O 1
ATOM 535 N N . THR A 1 73 ? 11.974 10.978 -17.539 1.00 80.88 73 THR A N 1
ATOM 536 C CA . THR A 1 73 ? 12.471 10.289 -18.740 1.00 80.88 73 THR A CA 1
ATOM 537 C C . THR A 1 73 ? 13.034 8.900 -18.442 1.00 80.88 73 THR A C 1
ATOM 539 O O . THR A 1 73 ? 13.311 8.142 -19.365 1.00 80.88 73 THR A O 1
ATOM 542 N N . LYS A 1 74 ? 13.185 8.546 -17.158 1.00 78.31 74 LYS A N 1
ATOM 543 C CA . LYS A 1 74 ? 13.871 7.330 -16.686 1.00 78.31 74 LYS A CA 1
ATOM 544 C C . LYS A 1 74 ? 13.094 6.592 -15.583 1.00 78.31 74 LYS A C 1
ATOM 546 O O . LYS A 1 74 ? 13.686 6.103 -14.620 1.00 78.31 74 LYS A O 1
ATOM 551 N N . ASN A 1 75 ? 11.768 6.548 -15.714 1.00 70.38 75 ASN A N 1
ATOM 552 C CA . ASN A 1 75 ? 10.843 5.944 -14.745 1.00 70.38 75 ASN A CA 1
ATOM 553 C C . ASN A 1 75 ? 10.775 4.424 -14.845 1.00 70.38 75 ASN A C 1
ATOM 555 O O . ASN A 1 75 ? 10.922 3.893 -15.940 1.00 70.38 75 ASN A O 1
ATOM 559 N N . ALA A 1 76 ? 10.443 3.743 -13.739 1.00 69.62 76 ALA A N 1
ATOM 560 C CA . ALA A 1 76 ? 10.187 2.303 -13.701 1.00 69.62 76 ALA A CA 1
ATOM 561 C C . ALA A 1 76 ? 8.791 1.928 -13.194 1.00 69.62 76 ALA A C 1
ATOM 563 O O . ALA A 1 76 ? 8.295 2.468 -12.210 1.00 69.62 76 ALA A O 1
ATOM 564 N N . ILE A 1 77 ? 8.165 0.983 -13.900 1.00 77.88 77 ILE A N 1
ATOM 565 C CA . ILE A 1 77 ? 6.822 0.465 -13.640 1.00 77.88 77 ILE A CA 1
ATOM 566 C C . ILE A 1 77 ? 6.883 -1.061 -13.732 1.00 77.88 77 ILE A C 1
ATOM 568 O O . ILE A 1 77 ? 7.465 -1.596 -14.676 1.00 77.88 77 ILE A O 1
ATOM 572 N N . VAL A 1 78 ? 6.262 -1.750 -12.774 1.00 81.62 78 VAL A N 1
ATOM 573 C CA . VAL A 1 78 ? 6.194 -3.217 -12.722 1.00 81.62 78 VAL A CA 1
ATOM 574 C C . VAL A 1 78 ? 4.757 -3.660 -12.992 1.00 81.62 78 VAL A C 1
ATOM 576 O O . VAL A 1 78 ? 3.840 -3.328 -12.239 1.00 81.62 78 VAL A O 1
ATOM 579 N N . ILE A 1 79 ? 4.543 -4.409 -14.076 1.00 84.94 79 ILE A N 1
ATOM 580 C CA . ILE A 1 79 ? 3.219 -4.918 -14.460 1.00 84.94 79 ILE A CA 1
ATOM 581 C C . ILE A 1 79 ? 3.329 -6.406 -14.779 1.00 84.94 79 ILE A C 1
ATOM 583 O O . ILE A 1 79 ? 3.978 -6.789 -15.749 1.00 84.94 79 ILE A O 1
ATOM 587 N N . GLY A 1 80 ? 2.660 -7.229 -13.975 1.00 85.38 80 GLY A N 1
ATOM 588 C CA . GLY A 1 80 ? 2.486 -8.651 -14.239 1.00 85.38 80 GLY A CA 1
ATOM 589 C C . GLY A 1 80 ? 1.360 -8.940 -15.233 1.00 85.38 80 GLY A C 1
ATOM 590 O O . GLY A 1 80 ? 0.499 -8.094 -15.521 1.00 85.38 80 GLY A O 1
ATOM 591 N N . ASN A 1 81 ? 1.352 -10.168 -15.745 1.00 87.12 81 ASN A N 1
ATOM 592 C CA . ASN A 1 81 ? 0.266 -10.680 -16.565 1.00 87.12 81 ASN A CA 1
ATOM 593 C C . ASN A 1 81 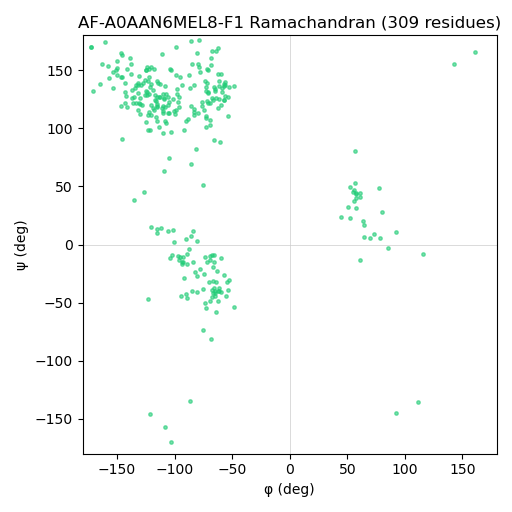? -1.002 -10.839 -15.709 1.00 87.12 81 ASN A C 1
ATOM 595 O O . ASN A 1 81 ? -0.991 -11.461 -14.655 1.00 87.12 81 ASN A O 1
ATOM 599 N N . VAL A 1 82 ? -2.115 -10.238 -16.138 1.00 86.56 82 VAL A N 1
ATOM 600 C CA . VAL A 1 82 ? -3.374 -10.296 -15.375 1.00 86.56 82 VAL A CA 1
ATOM 601 C C . VAL A 1 82 ? -4.077 -11.656 -15.471 1.00 86.56 82 VAL A C 1
ATOM 603 O O . VAL A 1 82 ? -4.833 -12.012 -14.570 1.00 86.56 82 VAL A O 1
ATOM 606 N N . LEU A 1 83 ? -3.838 -12.406 -16.550 1.00 86.75 83 LEU A N 1
ATOM 607 C CA . LEU A 1 83 ? -4.423 -13.726 -16.799 1.00 86.75 83 LEU A CA 1
ATOM 608 C C . LEU A 1 83 ? -3.687 -14.823 -16.024 1.00 86.75 83 LEU A C 1
ATOM 610 O O . LEU A 1 83 ? -4.296 -15.833 -15.683 1.00 86.75 83 LEU A O 1
ATOM 614 N N . ASP A 1 84 ? -2.404 -14.601 -15.741 1.00 87.75 84 ASP A N 1
ATOM 615 C CA . ASP A 1 84 ? -1.552 -15.477 -14.942 1.00 87.75 84 ASP A CA 1
ATOM 616 C C . ASP A 1 84 ? -0.554 -14.624 -14.146 1.00 87.75 84 ASP A C 1
ATOM 618 O O . ASP A 1 84 ? 0.497 -14.223 -14.651 1.00 87.75 84 ASP A O 1
ATOM 622 N N . ARG A 1 85 ? -0.938 -14.236 -12.923 1.00 89.62 85 ARG A N 1
ATOM 623 C CA . ARG A 1 85 ? -0.153 -13.282 -12.124 1.00 89.62 85 ARG A CA 1
ATOM 624 C C . ARG A 1 85 ? 1.185 -13.911 -11.720 1.00 89.62 85 ARG A C 1
ATOM 626 O O . ARG A 1 85 ? 1.158 -14.938 -11.041 1.00 89.62 85 ARG A O 1
ATOM 633 N N . PRO A 1 86 ? 2.337 -13.284 -12.031 1.00 89.62 86 PRO A N 1
ATOM 634 C CA . PRO A 1 86 ? 3.628 -13.786 -11.586 1.00 89.62 86 PRO A CA 1
ATOM 635 C C . PRO A 1 86 ? 3.707 -13.801 -10.058 1.00 89.62 86 PRO A C 1
ATOM 637 O O . PRO A 1 86 ? 3.312 -12.841 -9.386 1.00 89.62 86 PRO A O 1
ATOM 640 N N . LEU A 1 87 ? 4.242 -14.902 -9.534 1.00 90.44 87 LEU A N 1
ATOM 641 C CA . LEU A 1 87 ? 4.534 -15.109 -8.123 1.00 90.44 87 LEU A CA 1
ATOM 642 C C . LEU A 1 87 ? 6.020 -14.838 -7.868 1.00 90.44 87 LEU A C 1
ATOM 644 O O . LEU A 1 87 ? 6.876 -15.565 -8.362 1.00 90.44 87 LEU A O 1
ATOM 648 N N . ILE A 1 88 ? 6.314 -13.809 -7.078 1.00 88.88 88 ILE A N 1
ATOM 649 C CA . ILE A 1 88 ? 7.668 -13.458 -6.646 1.00 88.88 88 ILE A CA 1
ATOM 650 C C . ILE A 1 88 ? 7.850 -13.976 -5.221 1.00 88.88 88 ILE A C 1
ATOM 652 O O . ILE A 1 88 ? 7.165 -13.517 -4.307 1.00 88.88 88 ILE A O 1
ATOM 656 N N . ILE A 1 89 ? 8.754 -14.937 -5.037 1.00 87.38 89 ILE A N 1
ATOM 657 C CA . ILE A 1 89 ? 9.009 -15.582 -3.745 1.00 87.38 89 ILE A CA 1
ATOM 658 C C . ILE A 1 89 ? 10.338 -15.069 -3.193 1.00 87.38 89 ILE A C 1
ATOM 660 O O . ILE A 1 89 ? 11.359 -15.152 -3.873 1.00 87.38 89 ILE A O 1
ATOM 664 N N . ALA A 1 90 ? 10.342 -14.564 -1.962 1.00 84.38 90 ALA A N 1
ATOM 665 C CA . ALA A 1 90 ? 11.583 -14.260 -1.260 1.00 84.38 90 ALA A CA 1
ATOM 666 C C . ALA A 1 90 ? 12.286 -15.563 -0.856 1.00 84.38 90 ALA A C 1
ATOM 668 O O . ALA A 1 90 ? 11.667 -16.457 -0.272 1.00 84.38 90 ALA A O 1
ATOM 669 N N . SER A 1 91 ? 13.579 -15.676 -1.161 1.00 83.06 91 SER A N 1
ATOM 670 C CA . SER A 1 91 ? 14.379 -16.838 -0.773 1.00 83.06 91 SER A CA 1
ATOM 671 C C . SER A 1 91 ? 14.591 -16.895 0.745 1.00 83.06 91 SER A C 1
ATOM 673 O O . SER A 1 91 ? 14.509 -15.886 1.447 1.00 83.06 91 SER A O 1
ATOM 675 N N . SER A 1 92 ? 14.934 -18.075 1.263 1.00 82.12 92 SER A N 1
ATOM 676 C CA . SER A 1 92 ? 15.265 -18.265 2.685 1.00 82.12 92 SER A CA 1
ATOM 677 C C . SER A 1 92 ? 16.541 -17.553 3.132 1.00 82.12 92 SER A C 1
ATOM 679 O O . SER A 1 92 ? 16.825 -17.493 4.324 1.00 82.12 92 SER A O 1
ATOM 681 N N . SER A 1 93 ? 17.308 -17.015 2.186 1.00 81.50 93 SER A N 1
ATOM 682 C CA . SER A 1 93 ? 18.487 -16.184 2.418 1.00 81.50 93 SER A CA 1
ATOM 683 C C . SER A 1 93 ? 18.271 -14.732 1.979 1.00 81.50 93 SER A C 1
ATOM 685 O O . SER A 1 93 ? 19.248 -14.007 1.800 1.00 81.50 93 SER A O 1
ATOM 687 N N . PHE A 1 94 ? 17.026 -14.312 1.727 1.00 80.00 94 PHE A N 1
ATOM 688 C CA . PHE A 1 94 ? 16.735 -12.956 1.273 1.00 80.00 94 PHE A CA 1
ATOM 689 C C . PHE A 1 94 ? 17.071 -11.930 2.363 1.00 80.00 94 PHE A C 1
ATOM 691 O O . PHE A 1 94 ? 16.706 -12.101 3.525 1.00 80.00 94 PHE A O 1
ATOM 698 N N . VAL A 1 95 ? 17.727 -10.843 1.954 1.00 78.38 95 VAL A N 1
ATOM 699 C CA . VAL A 1 95 ? 18.072 -9.692 2.795 1.00 78.38 95 VAL A CA 1
ATOM 700 C C . VAL A 1 95 ? 17.624 -8.425 2.069 1.00 78.38 95 VAL A C 1
ATOM 702 O O . VAL A 1 95 ? 17.993 -8.215 0.911 1.00 78.38 95 VAL A O 1
ATOM 705 N N . GLY A 1 96 ? 16.834 -7.582 2.735 1.00 77.06 96 GLY A N 1
ATOM 706 C CA . GLY A 1 96 ? 16.353 -6.314 2.184 1.00 77.06 96 GLY A CA 1
ATOM 707 C C . GLY A 1 96 ? 15.126 -5.767 2.915 1.00 77.06 96 GLY A C 1
ATOM 708 O O . GLY A 1 96 ? 14.466 -6.491 3.652 1.00 77.06 96 GLY A O 1
ATOM 709 N N . LEU A 1 97 ? 14.806 -4.489 2.683 1.00 77.12 97 LEU A N 1
ATOM 710 C CA . LEU A 1 97 ? 13.645 -3.810 3.288 1.00 77.12 97 LEU A CA 1
ATOM 711 C C . LEU A 1 97 ? 12.308 -4.379 2.790 1.00 77.12 97 LEU A C 1
ATOM 713 O O . LEU A 1 97 ? 11.312 -4.402 3.512 1.00 77.12 97 LEU A O 1
ATOM 717 N N . GLY A 1 98 ? 12.290 -4.851 1.544 1.00 82.50 98 GLY A N 1
ATOM 718 C CA . GLY A 1 98 ? 11.216 -5.658 0.993 1.00 82.50 98 GLY A CA 1
ATOM 719 C C . GLY A 1 98 ? 11.558 -6.202 -0.388 1.00 82.50 98 GLY A C 1
ATOM 720 O O . GLY A 1 98 ? 12.551 -5.798 -0.991 1.00 82.50 98 GLY A O 1
ATOM 721 N N . VAL A 1 99 ? 10.737 -7.124 -0.895 1.00 85.69 99 VAL A N 1
ATOM 722 C CA . VAL A 1 99 ? 10.972 -7.784 -2.196 1.00 85.69 99 VAL A CA 1
ATOM 723 C C . VAL A 1 99 ? 10.963 -6.780 -3.348 1.00 85.69 99 VAL A C 1
ATOM 725 O O . VAL A 1 99 ? 11.782 -6.874 -4.259 1.00 85.69 99 VAL A O 1
ATOM 728 N N . LEU A 1 100 ? 10.051 -5.806 -3.295 1.00 86.75 100 LEU A N 1
ATOM 729 C CA . LEU A 1 100 ? 10.031 -4.658 -4.198 1.00 86.75 100 LEU A CA 1
ATOM 730 C C . LEU A 1 100 ? 10.086 -3.358 -3.375 1.00 86.75 100 LEU A C 1
ATOM 732 O O . LEU A 1 100 ? 9.058 -2.916 -2.861 1.00 86.75 100 LEU A O 1
ATOM 736 N N . PRO A 1 101 ? 11.263 -2.738 -3.216 1.00 86.75 101 PRO A N 1
ATOM 737 C CA . PRO A 1 101 ? 11.376 -1.432 -2.582 1.00 86.75 101 PRO A CA 1
ATOM 738 C C . PRO A 1 101 ? 11.100 -0.304 -3.586 1.00 86.75 101 PRO A C 1
ATOM 740 O O . PRO A 1 101 ? 11.551 -0.336 -4.733 1.00 86.75 101 PRO A O 1
ATOM 743 N N . THR A 1 102 ? 10.340 0.712 -3.168 1.00 87.19 102 THR A N 1
ATOM 744 C CA . THR A 1 102 ? 10.166 1.964 -3.929 1.00 87.19 102 THR A CA 1
ATOM 745 C C . THR A 1 102 ? 11.150 3.055 -3.528 1.00 87.19 102 THR A C 1
ATOM 747 O O . THR A 1 102 ? 11.249 4.068 -4.218 1.00 87.19 102 THR A O 1
ATOM 750 N N . ASP A 1 103 ? 11.877 2.846 -2.440 1.00 87.81 103 ASP A N 1
ATOM 751 C CA . ASP A 1 103 ? 12.974 3.684 -1.978 1.00 87.81 103 ASP A CA 1
ATOM 752 C C . ASP A 1 103 ? 13.978 2.817 -1.221 1.00 87.81 103 ASP A C 1
ATOM 754 O O . ASP A 1 103 ? 13.604 1.777 -0.664 1.00 87.81 103 ASP A O 1
ATOM 758 N N . GLU A 1 104 ? 15.235 3.242 -1.233 1.00 88.00 104 GLU A N 1
ATOM 759 C CA . GLU A 1 104 ? 16.373 2.482 -0.716 1.00 88.00 104 GLU A CA 1
ATOM 760 C C . GLU A 1 104 ? 17.253 3.384 0.147 1.00 88.00 104 GLU A C 1
ATOM 762 O O . GLU A 1 104 ? 17.577 4.510 -0.241 1.00 88.00 104 GLU A O 1
ATOM 767 N N . TYR A 1 105 ? 17.704 2.871 1.293 1.00 87.62 105 TYR A N 1
ATOM 768 C CA . TYR A 1 105 ? 18.712 3.557 2.097 1.00 87.62 105 TYR A CA 1
ATOM 769 C C . TYR A 1 105 ? 20.079 3.462 1.417 1.00 87.62 105 TYR A C 1
ATOM 771 O O . TYR A 1 105 ? 20.527 2.385 1.027 1.00 87.62 105 TYR A O 1
ATOM 779 N N . THR A 1 106 ? 20.784 4.587 1.314 1.00 87.94 106 THR A N 1
ATOM 780 C CA . THR A 1 106 ? 22.142 4.629 0.748 1.00 87.94 106 THR A CA 1
ATOM 781 C C . THR A 1 106 ? 23.198 4.133 1.739 1.00 87.94 106 THR A C 1
ATOM 783 O O . THR A 1 106 ? 24.312 3.803 1.343 1.00 87.94 106 THR A O 1
ATOM 786 N N . GLY A 1 107 ? 22.885 4.148 3.042 1.00 86.94 107 GLY A N 1
ATOM 787 C CA . GLY A 1 107 ? 23.866 3.966 4.118 1.00 86.94 107 GLY A CA 1
ATOM 788 C C . GLY A 1 107 ? 24.840 5.144 4.279 1.00 86.94 107 GLY A C 1
ATOM 789 O O . GLY A 1 107 ? 25.762 5.069 5.086 1.00 86.94 107 GLY A O 1
ATOM 790 N N . GLY A 1 108 ? 24.644 6.241 3.539 1.00 86.62 108 GLY A N 1
ATOM 791 C CA . GLY A 1 108 ? 25.558 7.386 3.463 1.00 86.62 108 GLY A CA 1
ATOM 792 C C . GLY A 1 108 ? 25.402 8.435 4.568 1.00 86.62 108 GLY A C 1
ATOM 793 O O . GLY A 1 108 ? 25.985 9.513 4.466 1.00 86.62 108 GLY A O 1
ATOM 794 N N . GLY A 1 109 ? 24.636 8.141 5.623 1.00 89.88 109 GLY A N 1
ATOM 795 C CA . GLY A 1 109 ? 24.425 9.034 6.763 1.00 89.88 109 GLY A CA 1
ATOM 796 C C . GLY A 1 109 ? 22.996 9.566 6.845 1.00 89.88 109 GLY A C 1
ATOM 797 O O . GLY A 1 109 ? 22.045 8.796 6.721 1.00 89.88 109 GLY A O 1
ATOM 798 N N . ILE A 1 110 ? 22.854 10.869 7.103 1.00 90.25 110 ILE A N 1
ATOM 799 C CA . ILE A 1 110 ? 21.567 11.535 7.347 1.00 90.25 110 ILE A CA 1
ATOM 800 C C . ILE A 1 110 ? 21.073 12.212 6.057 1.00 90.25 110 ILE A C 1
ATOM 802 O O . ILE A 1 110 ? 21.820 12.940 5.404 1.00 90.25 110 ILE A O 1
ATOM 806 N N . GLY A 1 111 ? 19.822 11.951 5.684 1.00 85.00 111 GLY A N 1
ATOM 807 C CA . GLY A 1 111 ? 19.110 12.545 4.558 1.00 85.00 111 GLY A CA 1
ATOM 808 C C . GLY A 1 111 ? 18.585 13.954 4.845 1.00 85.00 111 GLY A C 1
ATOM 809 O O . GLY A 1 111 ? 18.685 14.483 5.951 1.00 85.00 111 GLY A O 1
ATOM 810 N N . THR A 1 112 ? 17.995 14.584 3.828 1.00 83.00 112 THR A N 1
ATOM 811 C CA . THR A 1 112 ? 17.486 15.967 3.907 1.00 83.00 112 THR A CA 1
ATOM 812 C C . THR A 1 112 ? 16.294 16.141 4.845 1.00 83.00 112 THR A C 1
ATOM 814 O O . THR A 1 112 ? 15.997 17.258 5.253 1.00 83.00 112 THR A O 1
ATOM 817 N N . ASP A 1 113 ? 15.601 15.055 5.177 1.00 75.69 113 ASP A N 1
ATOM 818 C CA . ASP A 1 113 ? 14.487 15.019 6.127 1.00 75.69 113 ASP A CA 1
ATOM 819 C C . AS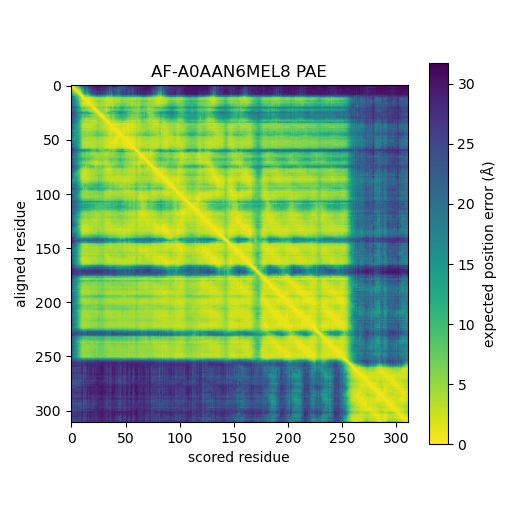P A 1 113 ? 14.941 14.739 7.574 1.00 75.69 113 ASP A C 1
ATOM 821 O O . ASP A 1 113 ? 14.110 14.580 8.468 1.00 75.69 113 ASP A O 1
ATOM 825 N N . GLY A 1 114 ? 16.257 14.670 7.813 1.00 82.06 114 GLY A N 1
ATOM 826 C CA . GLY A 1 114 ? 16.841 14.369 9.118 1.00 82.06 114 GLY A CA 1
ATOM 827 C C . GLY A 1 114 ? 16.829 12.884 9.493 1.00 82.06 114 GLY A C 1
ATOM 828 O O . GLY A 1 114 ? 17.214 12.552 10.615 1.00 82.06 114 GLY A O 1
ATOM 829 N N . ARG A 1 115 ? 16.406 11.987 8.590 1.00 85.06 115 ARG A N 1
ATOM 830 C CA . ARG A 1 115 ? 16.400 10.525 8.785 1.00 85.06 115 ARG A CA 1
ATOM 831 C C . ARG A 1 115 ? 17.561 9.869 8.038 1.00 85.06 115 ARG A C 1
ATOM 833 O O . ARG A 1 115 ? 18.476 10.558 7.607 1.00 85.06 115 ARG A O 1
ATOM 840 N N . GLY A 1 116 ? 17.592 8.539 7.938 1.00 87.69 116 GLY A N 1
ATOM 841 C CA . GLY A 1 116 ? 18.606 7.846 7.135 1.00 87.69 116 GLY A CA 1
ATOM 842 C C . GLY A 1 116 ? 18.572 8.327 5.683 1.00 87.69 116 GLY A C 1
ATOM 843 O O . GLY A 1 116 ? 17.499 8.542 5.136 1.00 87.69 116 GLY A O 1
ATOM 844 N N . GLN A 1 117 ? 19.735 8.532 5.065 1.00 89.94 117 GLN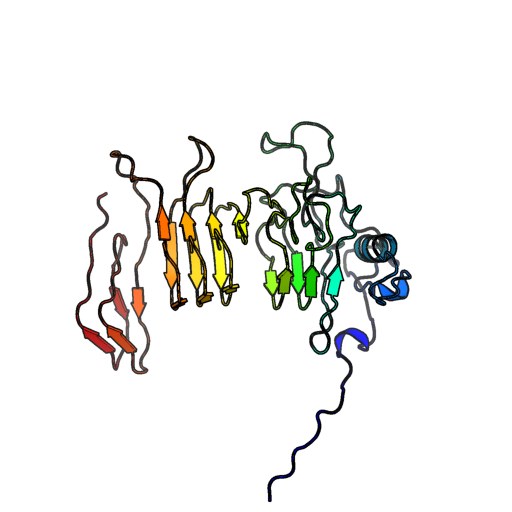 A N 1
ATOM 845 C CA . GLN A 1 117 ? 19.801 8.985 3.678 1.00 89.94 117 GLN A CA 1
ATOM 846 C C . GLN A 1 117 ? 19.191 7.936 2.734 1.00 89.94 117 GLN A C 1
ATOM 848 O O . GLN A 1 117 ? 19.610 6.777 2.727 1.00 89.94 117 GLN A O 1
ATOM 853 N N . GLU A 1 118 ? 18.230 8.373 1.925 1.00 91.25 118 GLU A N 1
ATOM 854 C CA . GLU A 1 118 ? 17.480 7.570 0.952 1.00 91.25 118 GLU A CA 1
ATOM 855 C C . GLU A 1 118 ? 17.845 7.978 -0.490 1.00 91.25 118 GLU A C 1
ATOM 857 O O . GLU A 1 118 ? 18.452 9.031 -0.721 1.00 91.25 118 GLU A O 1
ATOM 862 N N . TRP A 1 119 ? 17.514 7.137 -1.474 1.00 90.88 119 TRP A N 1
ATOM 863 C CA . TRP A 1 119 ? 17.741 7.432 -2.896 1.00 90.88 119 TRP A CA 1
ATOM 864 C C . TRP A 1 119 ? 16.886 8.601 -3.379 1.00 90.88 119 TRP A C 1
ATOM 866 O O . TRP A 1 119 ? 17.343 9.397 -4.209 1.00 90.88 119 TRP A O 1
ATOM 876 N N . PHE A 1 120 ? 15.654 8.689 -2.880 1.00 89.94 120 PHE A N 1
ATOM 877 C CA . PHE A 1 120 ? 14.708 9.738 -3.224 1.00 89.94 120 PHE A CA 1
ATOM 878 C C . PHE A 1 120 ? 14.221 10.451 -1.964 1.00 89.94 120 PHE A C 1
ATOM 880 O O . PHE A 1 120 ? 14.128 9.883 -0.884 1.00 89.94 120 PHE A O 1
ATOM 887 N N . VAL A 1 121 ? 13.878 11.730 -2.103 1.00 88.44 121 VAL A N 1
ATOM 888 C CA . VAL A 1 121 ? 13.142 12.431 -1.048 1.00 88.44 121 VAL A CA 1
ATOM 889 C C . VAL A 1 121 ? 11.716 11.884 -1.040 1.00 88.44 121 VAL A C 1
ATOM 891 O O . VAL A 1 121 ? 11.031 11.961 -2.060 1.00 88.44 121 VAL A O 1
ATOM 894 N N . ASN A 1 122 ? 11.247 11.365 0.096 1.00 84.94 122 ASN A N 1
ATOM 895 C CA . ASN A 1 122 ? 9.949 10.686 0.195 1.00 84.94 122 ASN A CA 1
ATOM 896 C C . ASN A 1 122 ? 8.753 11.519 -0.322 1.00 84.94 122 ASN A C 1
ATOM 898 O O . ASN A 1 122 ? 7.904 10.981 -1.031 1.00 84.94 122 ASN A O 1
ATOM 902 N N . THR A 1 123 ? 8.712 12.834 -0.078 1.00 79.31 123 THR A N 1
ATOM 903 C CA . THR A 1 123 ? 7.666 13.750 -0.585 1.00 79.31 123 THR A CA 1
ATOM 904 C C . THR A 1 123 ? 7.772 14.064 -2.079 1.00 79.31 123 THR A C 1
ATOM 906 O O . THR A 1 123 ? 6.843 14.635 -2.649 1.00 79.31 123 THR A O 1
ATOM 909 N N . ALA A 1 124 ? 8.874 13.681 -2.724 1.00 84.75 124 ALA A N 1
ATOM 910 C CA . ALA A 1 124 ? 9.119 13.843 -4.155 1.00 84.75 124 ALA A CA 1
ATOM 911 C C . ALA A 1 124 ? 9.232 12.499 -4.901 1.00 84.75 124 ALA A C 1
ATOM 913 O O . ALA A 1 124 ? 9.609 12.460 -6.075 1.00 84.75 124 ALA A O 1
ATOM 914 N N . ASN A 1 125 ? 8.901 11.384 -4.243 1.00 87.00 125 ASN A N 1
ATOM 915 C CA . ASN A 1 125 ? 9.051 10.047 -4.804 1.00 87.00 125 ASN A CA 1
ATOM 916 C C . ASN A 1 125 ? 7.821 9.629 -5.647 1.00 87.00 125 ASN A C 1
ATOM 918 O O . ASN A 1 125 ? 7.006 8.793 -5.248 1.00 87.00 125 ASN A O 1
ATOM 922 N N . PHE A 1 126 ? 7.651 10.281 -6.802 1.00 80.94 126 PHE A N 1
ATOM 923 C CA . PHE A 1 126 ? 6.485 10.164 -7.692 1.00 80.94 126 PHE A CA 1
ATOM 924 C C . PHE A 1 126 ? 6.559 8.989 -8.695 1.00 80.94 126 PHE A C 1
ATOM 926 O O . PHE A 1 126 ? 7.579 8.323 -8.844 1.00 80.94 126 PHE A O 1
ATOM 933 N N . TYR A 1 127 ? 5.477 8.792 -9.460 1.00 81.62 127 TYR A N 1
ATOM 934 C CA . TYR A 1 127 ? 5.429 8.005 -10.710 1.00 81.62 127 TYR A CA 1
ATOM 935 C C . TYR A 1 127 ? 5.792 6.514 -10.614 1.00 81.62 127 TYR A C 1
ATOM 937 O O . TYR A 1 127 ? 6.455 5.963 -11.494 1.00 81.62 127 TYR A O 1
ATOM 945 N N . ARG A 1 128 ? 5.281 5.820 -9.591 1.00 82.50 128 ARG A N 1
ATOM 946 C CA . ARG A 1 128 ? 5.472 4.369 -9.413 1.00 82.50 128 ARG A CA 1
ATOM 947 C C . ARG A 1 128 ? 4.180 3.594 -9.572 1.00 82.50 128 ARG A C 1
ATOM 949 O O . ARG A 1 128 ? 3.135 3.990 -9.062 1.00 82.50 128 ARG A O 1
ATOM 956 N N . GLN A 1 129 ? 4.244 2.461 -10.260 1.00 84.38 129 GLN A N 1
ATOM 957 C CA . GLN A 1 129 ? 3.098 1.567 -10.390 1.00 84.38 129 GLN A CA 1
ATOM 958 C C . GLN A 1 129 ? 3.541 0.122 -10.221 1.00 84.38 129 GLN A C 1
ATOM 960 O O . GLN A 1 129 ? 4.514 -0.302 -10.848 1.00 84.38 129 GLN A O 1
ATOM 965 N N . ILE A 1 130 ? 2.802 -0.624 -9.402 1.00 89.62 130 ILE A N 1
ATOM 966 C CA . ILE A 1 130 ? 2.964 -2.071 -9.250 1.00 89.62 130 ILE A CA 1
ATOM 967 C C . ILE A 1 130 ? 1.593 -2.708 -9.443 1.00 89.62 130 ILE A C 1
ATOM 969 O O . ILE A 1 130 ? 0.637 -2.381 -8.731 1.00 89.62 130 ILE A O 1
ATOM 973 N N . ARG A 1 131 ? 1.477 -3.588 -10.443 1.00 91.69 131 ARG A N 1
ATOM 974 C CA . ARG A 1 131 ? 0.192 -4.187 -10.819 1.00 91.69 131 ARG A CA 1
ATOM 975 C C . ARG A 1 131 ? 0.284 -5.667 -11.126 1.00 91.69 131 ARG A C 1
ATOM 977 O O . ARG A 1 131 ? 1.248 -6.099 -11.749 1.00 91.69 131 ARG A O 1
ATOM 984 N N . ASN A 1 132 ? -0.784 -6.397 -10.808 1.00 93.56 132 ASN A N 1
ATOM 985 C CA . ASN A 1 132 ? -0.994 -7.788 -11.223 1.00 93.56 132 ASN A CA 1
ATOM 986 C C . ASN A 1 132 ? 0.125 -8.744 -10.777 1.00 93.56 132 ASN A C 1
ATOM 988 O O . ASN A 1 132 ? 0.533 -9.600 -11.552 1.00 93.56 132 ASN A O 1
ATOM 992 N N . VAL A 1 133 ? 0.643 -8.600 -9.560 1.00 91.38 133 VAL A N 1
ATOM 993 C CA . VAL A 1 133 ? 1.702 -9.479 -9.035 1.00 91.38 133 VAL A CA 1
ATOM 994 C C . VAL A 1 133 ? 1.276 -10.115 -7.719 1.00 91.38 133 VAL A C 1
ATOM 996 O O . VAL A 1 133 ? 0.467 -9.553 -6.977 1.00 91.38 133 VAL A O 1
ATOM 999 N N . ILE A 1 134 ? 1.831 -11.285 -7.427 1.00 91.50 134 ILE A N 1
ATOM 1000 C CA . ILE A 1 134 ? 1.767 -11.908 -6.108 1.00 91.50 134 ILE A CA 1
ATOM 1001 C C . ILE A 1 134 ? 3.175 -11.849 -5.521 1.00 91.50 134 ILE A C 1
ATOM 1003 O O . ILE A 1 134 ? 4.130 -12.242 -6.185 1.00 91.50 134 ILE A O 1
ATOM 1007 N N . ILE A 1 135 ? 3.311 -11.362 -4.291 1.00 89.88 135 ILE A N 1
ATOM 1008 C CA . ILE A 1 135 ? 4.585 -11.319 -3.569 1.00 89.88 135 ILE A CA 1
ATOM 1009 C C . ILE A 1 135 ? 4.455 -12.194 -2.331 1.00 89.88 135 ILE A C 1
ATOM 1011 O O . ILE A 1 135 ? 3.500 -12.045 -1.567 1.00 89.88 135 ILE A O 1
ATOM 1015 N N . ASP A 1 136 ? 5.401 -13.106 -2.139 1.00 87.75 136 ASP A N 1
ATOM 1016 C CA . ASP A 1 136 ? 5.375 -14.094 -1.071 1.00 87.75 136 ASP A CA 1
ATOM 1017 C C . ASP A 1 136 ? 6.693 -14.131 -0.303 1.00 87.75 136 ASP A C 1
ATOM 1019 O O . ASP A 1 136 ? 7.729 -14.539 -0.819 1.00 87.75 13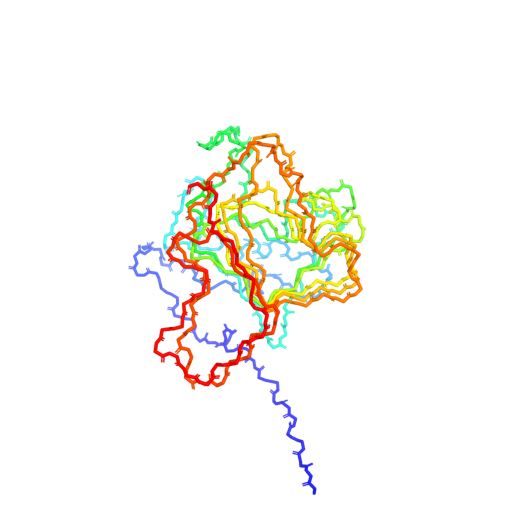6 ASP A O 1
ATOM 1023 N N . VAL A 1 137 ? 6.640 -13.708 0.953 1.00 85.56 137 VAL A N 1
ATOM 1024 C CA . VAL A 1 137 ? 7.775 -13.693 1.879 1.00 85.56 137 VAL A CA 1
ATOM 1025 C C . VAL A 1 137 ? 7.686 -14.791 2.935 1.00 85.56 137 VAL A C 1
ATOM 1027 O O . VAL A 1 137 ? 8.459 -14.784 3.885 1.00 85.56 137 VAL A O 1
ATOM 1030 N N . ARG A 1 138 ? 6.774 -15.764 2.802 1.00 83.06 138 ARG A N 1
ATOM 1031 C CA . ARG A 1 138 ? 6.633 -16.854 3.790 1.00 83.06 138 ARG A CA 1
ATOM 1032 C C . ARG A 1 138 ? 7.869 -17.750 3.899 1.00 83.06 138 ARG A C 1
ATOM 1034 O O . ARG A 1 138 ? 8.054 -18.377 4.934 1.00 83.06 138 ARG A O 1
ATOM 1041 N N . ASN A 1 139 ? 8.697 -17.793 2.855 1.00 82.06 139 ASN A N 1
ATOM 1042 C CA . ASN A 1 139 ? 9.960 -18.532 2.844 1.00 82.06 139 ASN A CA 1
ATOM 1043 C C . ASN A 1 139 ? 11.157 -17.709 3.346 1.00 82.06 139 ASN A C 1
ATOM 1045 O O . ASN A 1 139 ? 12.229 -18.285 3.511 1.00 82.06 139 ASN A O 1
ATOM 1049 N N . ALA A 1 140 ? 11.001 -16.400 3.575 1.00 78.38 140 ALA A N 1
ATOM 1050 C CA . ALA A 1 140 ? 12.072 -15.536 4.066 1.00 78.38 140 ALA A CA 1
ATOM 1051 C C . ALA A 1 140 ? 12.456 -15.886 5.522 1.00 78.38 140 ALA A C 1
ATOM 1053 O O . ALA A 1 140 ? 11.625 -16.415 6.268 1.00 78.38 140 ALA A O 1
ATOM 1054 N N . PRO A 1 141 ? 13.696 -15.595 5.958 1.00 74.44 141 PRO A N 1
ATOM 1055 C CA . PRO A 1 141 ? 14.143 -15.921 7.310 1.00 74.44 141 PRO A CA 1
ATOM 1056 C C . PRO A 1 141 ? 13.357 -15.137 8.376 1.00 74.44 141 PRO A C 1
ATOM 1058 O O . PRO A 1 141 ? 13.224 -13.919 8.302 1.00 74.44 141 PRO A O 1
ATOM 1061 N N . ALA A 1 142 ? 12.875 -15.834 9.411 1.00 65.38 142 ALA A N 1
ATOM 1062 C CA . ALA A 1 142 ? 12.037 -15.257 10.475 1.00 65.38 142 ALA A CA 1
ATOM 1063 C C . ALA A 1 142 ? 12.768 -14.272 11.416 1.00 65.38 142 ALA A C 1
ATOM 1065 O O . ALA A 1 142 ? 12.132 -13.624 12.248 1.00 65.38 142 ALA A O 1
ATOM 1066 N N . SER A 1 143 ? 14.099 -14.184 11.330 1.00 59.97 143 SER A N 1
ATOM 1067 C CA . SER A 1 143 ? 14.925 -13.279 12.139 1.00 59.97 143 SER A CA 1
ATOM 1068 C C . SER A 1 143 ? 15.025 -11.862 11.574 1.00 59.97 143 SER A C 1
ATOM 1070 O O . SER A 1 143 ? 15.456 -10.968 12.298 1.00 59.97 143 SER A O 1
ATOM 1072 N N . GLU A 1 144 ? 14.643 -11.652 10.314 1.00 58.66 144 GLU A N 1
ATOM 1073 C CA . GLU A 1 144 ? 14.766 -10.363 9.632 1.00 58.66 144 GLU A CA 1
ATOM 1074 C C . GLU A 1 144 ? 13.448 -9.590 9.643 1.00 58.66 144 GLU A C 1
ATOM 1076 O O . GLU A 1 144 ? 12.359 -10.166 9.550 1.00 58.66 144 GLU A O 1
ATOM 1081 N N . ILE A 1 145 ? 13.554 -8.261 9.727 1.00 65.62 145 ILE A N 1
ATOM 1082 C CA . ILE A 1 145 ? 12.410 -7.392 9.466 1.00 65.62 145 ILE A CA 1
ATOM 1083 C C . ILE A 1 145 ? 12.168 -7.412 7.955 1.00 65.62 145 ILE A C 1
ATOM 1085 O O . ILE A 1 145 ? 12.966 -6.874 7.194 1.00 65.62 145 ILE A O 1
ATOM 1089 N N . MET A 1 146 ? 11.084 -8.051 7.518 1.00 71.25 146 MET A N 1
ATOM 1090 C CA . MET A 1 146 ? 10.815 -8.331 6.111 1.00 71.25 146 MET A CA 1
ATOM 1091 C C . MET A 1 146 ? 9.411 -7.893 5.708 1.00 71.25 146 MET A C 1
ATOM 1093 O O . MET A 1 146 ? 8.413 -8.405 6.221 1.00 71.25 146 MET A O 1
ATOM 1097 N N . ALA A 1 147 ? 9.323 -6.993 4.729 1.00 81.56 147 ALA A N 1
ATOM 1098 C CA . ALA A 1 147 ? 8.068 -6.644 4.075 1.00 81.56 147 ALA A CA 1
ATOM 1099 C C . ALA A 1 147 ? 7.982 -7.282 2.681 1.00 81.56 147 ALA A C 1
ATOM 1101 O O . ALA A 1 147 ? 8.974 -7.449 1.977 1.00 81.56 147 ALA A O 1
ATOM 1102 N N . CYS A 1 148 ? 6.769 -7.576 2.207 1.00 86.38 148 CYS A N 1
ATOM 1103 C CA . CYS A 1 148 ? 6.591 -7.830 0.773 1.00 86.38 148 CYS A CA 1
ATOM 1104 C C . CYS A 1 148 ? 6.971 -6.584 -0.048 1.00 86.38 148 CYS A C 1
ATOM 1106 O O . CYS A 1 148 ? 7.538 -6.685 -1.133 1.00 86.38 148 CYS A O 1
ATOM 1108 N N . LEU A 1 149 ? 6.646 -5.406 0.487 1.00 87.88 149 LEU A N 1
ATOM 1109 C CA . LEU A 1 149 ? 6.766 -4.133 -0.197 1.00 87.88 149 LEU A CA 1
ATOM 1110 C C . LEU A 1 149 ? 7.210 -3.053 0.793 1.00 87.88 149 LEU A C 1
ATOM 1112 O O . LEU A 1 149 ? 6.508 -2.794 1.769 1.00 87.88 149 LEU A O 1
ATOM 1116 N N . HIS A 1 150 ? 8.338 -2.404 0.509 1.00 89.38 150 HIS A N 1
ATOM 1117 C CA . HIS A 1 150 ? 8.694 -1.134 1.138 1.00 89.38 150 HIS A CA 1
ATOM 1118 C C . HIS A 1 150 ? 8.150 -0.015 0.242 1.00 89.38 150 HIS A C 1
ATOM 1120 O O . HIS A 1 150 ? 8.723 0.263 -0.810 1.00 89.38 150 HIS A O 1
ATOM 1126 N N . TYR A 1 151 ? 6.986 0.540 0.606 1.00 89.75 151 TYR A N 1
ATOM 1127 C CA . TYR A 1 151 ? 6.201 1.448 -0.244 1.00 89.75 151 TYR A CA 1
ATOM 1128 C C . TYR A 1 151 ? 6.223 2.895 0.255 1.00 89.75 151 TYR A C 1
ATOM 1130 O O . TYR A 1 151 ? 5.202 3.465 0.642 1.00 89.75 151 TYR A O 1
ATOM 1138 N N . GLN A 1 152 ? 7.410 3.485 0.259 1.00 90.38 152 GLN A N 1
ATOM 1139 C CA . GLN A 1 152 ? 7.618 4.892 0.573 1.00 90.38 152 GLN A CA 1
ATOM 1140 C C . GLN A 1 152 ? 7.528 5.701 -0.723 1.00 90.38 152 GLN A C 1
ATOM 1142 O O . GLN A 1 152 ? 8.393 5.592 -1.592 1.00 90.38 152 GLN A O 1
ATOM 1147 N N . VAL A 1 153 ? 6.425 6.427 -0.906 1.00 88.12 153 VAL A N 1
ATOM 1148 C CA . VAL A 1 153 ? 6.085 7.095 -2.170 1.00 88.12 153 VAL A CA 1
ATOM 1149 C C . VAL A 1 153 ? 5.339 8.410 -1.946 1.00 88.12 153 VAL A C 1
ATOM 1151 O O . VAL A 1 153 ? 4.763 8.637 -0.883 1.00 88.12 153 VAL A O 1
ATOM 1154 N N . ALA A 1 154 ? 5.281 9.225 -2.998 1.00 81.75 154 ALA A N 1
ATOM 1155 C CA . ALA A 1 154 ? 4.473 10.436 -3.093 1.00 81.75 154 ALA A CA 1
ATOM 1156 C C . ALA A 1 154 ? 3.278 10.251 -4.060 1.00 81.75 154 ALA A C 1
ATOM 1158 O O . ALA A 1 154 ? 2.804 9.139 -4.312 1.00 81.75 154 ALA A O 1
ATOM 1159 N N . GLN A 1 155 ? 2.755 11.354 -4.600 1.00 78.38 155 GLN A N 1
ATOM 1160 C CA . GLN A 1 155 ? 1.641 11.379 -5.551 1.00 78.38 155 GLN A CA 1
ATOM 1161 C C . GLN A 1 155 ? 1.953 10.641 -6.871 1.00 78.38 155 GLN A C 1
ATOM 1163 O O . GLN A 1 155 ? 3.089 10.287 -7.185 1.00 78.38 155 GLN A O 1
ATOM 1168 N N . ALA A 1 156 ? 0.909 10.440 -7.684 1.00 78.06 156 ALA A N 1
ATOM 1169 C CA . ALA A 1 156 ? 0.983 9.754 -8.979 1.00 78.06 156 ALA A CA 1
ATOM 1170 C C . ALA A 1 156 ? 1.530 8.317 -8.887 1.00 78.06 156 ALA A C 1
ATOM 1172 O O . ALA A 1 156 ? 2.153 7.810 -9.823 1.00 78.06 156 ALA A O 1
ATOM 1173 N N . THR A 1 157 ? 1.262 7.648 -7.765 1.00 81.00 157 THR A N 1
ATOM 1174 C CA . THR A 1 157 ? 1.648 6.261 -7.518 1.00 81.00 157 THR A CA 1
ATOM 1175 C C . THR A 1 157 ? 0.420 5.370 -7.314 1.00 81.00 157 THR A C 1
ATOM 1177 O O . THR A 1 157 ? -0.641 5.847 -6.911 1.00 81.00 157 THR A O 1
ATOM 1180 N N . ASN A 1 158 ? 0.503 4.079 -7.659 1.00 83.44 158 ASN A N 1
ATOM 1181 C CA . ASN A 1 158 ? -0.581 3.128 -7.383 1.00 83.44 158 ASN A CA 1
ATOM 1182 C C . ASN A 1 158 ? -0.121 1.674 -7.230 1.00 83.44 158 ASN A C 1
ATOM 1184 O O . ASN A 1 158 ? 0.781 1.204 -7.925 1.00 83.44 158 ASN A O 1
ATOM 1188 N N . LEU A 1 159 ? -0.859 0.959 -6.380 1.00 88.75 159 LEU A N 1
ATOM 1189 C CA . LEU A 1 159 ? -0.857 -0.493 -6.257 1.00 88.75 159 LEU A CA 1
ATOM 1190 C C . LEU A 1 159 ? -2.218 -1.017 -6.711 1.00 88.75 159 LEU A C 1
ATOM 1192 O O . LEU A 1 159 ? -3.250 -0.552 -6.227 1.00 88.75 159 LEU A O 1
ATOM 1196 N N . GLN A 1 160 ? -2.240 -1.971 -7.640 1.00 90.19 160 GLN A N 1
ATOM 1197 C CA . GLN A 1 160 ? -3.499 -2.503 -8.165 1.00 90.19 160 GLN A CA 1
ATOM 1198 C C . GLN A 1 160 ? -3.413 -4.000 -8.440 1.00 90.19 160 GLN A C 1
ATOM 1200 O O . GLN A 1 160 ? -2.516 -4.458 -9.141 1.00 90.19 160 GLN A O 1
ATOM 1205 N N . ASN A 1 161 ? -4.399 -4.762 -7.958 1.00 92.69 161 ASN A N 1
ATOM 1206 C CA . ASN A 1 161 ? -4.461 -6.210 -8.174 1.00 92.69 161 ASN A CA 1
ATOM 1207 C C . ASN A 1 161 ? -3.174 -6.929 -7.713 1.00 92.69 161 ASN A C 1
ATOM 1209 O O . ASN A 1 161 ? -2.604 -7.758 -8.425 1.00 92.69 161 ASN A O 1
ATOM 1213 N N . VAL A 1 162 ? -2.700 -6.560 -6.523 1.00 92.19 162 VAL A N 1
ATOM 1214 C CA . VAL A 1 162 ? -1.512 -7.128 -5.883 1.00 92.19 162 VAL A CA 1
ATOM 1215 C C . VAL A 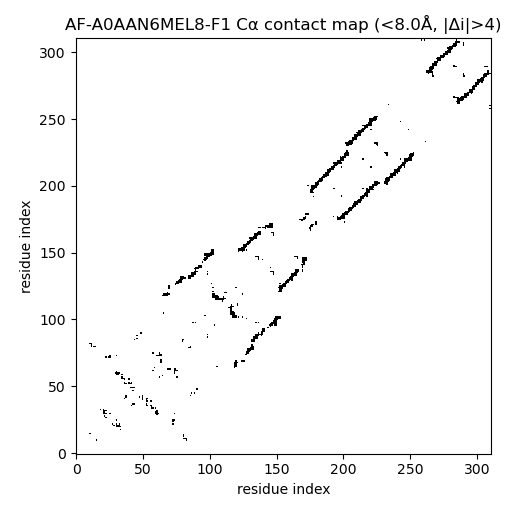1 162 ? -1.944 -7.994 -4.706 1.00 92.19 162 VAL A C 1
ATOM 1217 O O . VAL A 1 162 ? -2.821 -7.603 -3.940 1.00 92.19 162 VAL A O 1
ATOM 1220 N N . GLU A 1 163 ? -1.333 -9.165 -4.563 1.00 92.12 163 GLU A N 1
ATOM 1221 C CA . GLU A 1 163 ? -1.530 -10.051 -3.415 1.00 92.12 163 GLU A CA 1
ATOM 1222 C C . GLU A 1 163 ? -0.224 -10.171 -2.627 1.00 92.12 163 GLU A C 1
ATOM 1224 O O . GLU A 1 163 ? 0.815 -10.487 -3.201 1.00 92.12 163 GLU A O 1
ATOM 1229 N N . LEU A 1 164 ? -0.278 -9.908 -1.319 1.00 90.06 164 LEU A N 1
ATOM 1230 C CA . LEU A 1 164 ? 0.889 -9.908 -0.434 1.00 90.06 164 LEU A CA 1
ATOM 1231 C C . LEU A 1 164 ? 0.760 -11.033 0.600 1.00 90.06 164 LEU A C 1
ATOM 1233 O O . LEU A 1 164 ? -0.166 -11.054 1.418 1.00 90.06 164 LEU A O 1
ATOM 1237 N N . ARG A 1 165 ? 1.699 -11.979 0.573 1.00 87.19 165 ARG A N 1
ATOM 1238 C CA . ARG A 1 165 ? 1.719 -13.170 1.426 1.00 87.19 165 ARG A CA 1
ATOM 1239 C C . ARG A 1 165 ? 2.936 -13.135 2.347 1.00 87.19 165 ARG A C 1
ATOM 1241 O O . ARG A 1 165 ? 4.060 -13.335 1.925 1.00 87.19 165 ARG A O 1
ATOM 1248 N N . ALA A 1 166 ? 2.692 -12.931 3.626 1.00 80.75 166 ALA A N 1
ATOM 1249 C CA . ALA A 1 166 ? 3.624 -13.092 4.735 1.00 80.75 166 ALA A CA 1
ATOM 1250 C C . ALA A 1 166 ? 3.059 -14.106 5.751 1.00 80.75 166 ALA A C 1
ATOM 1252 O O . ALA A 1 166 ? 1.836 -14.282 5.837 1.00 80.75 166 ALA A O 1
ATOM 1253 N N . GLY A 1 167 ? 3.935 -14.808 6.469 1.00 70.25 167 GLY A N 1
ATOM 1254 C CA . GLY A 1 167 ? 3.570 -15.854 7.428 1.00 70.25 167 GLY A CA 1
ATOM 1255 C C . GLY A 1 167 ? 3.567 -15.345 8.872 1.00 70.25 167 GLY A C 1
ATOM 1256 O O . GLY A 1 167 ? 4.056 -14.242 9.124 1.00 70.25 167 GLY A O 1
ATOM 1257 N N . PRO A 1 168 ? 3.054 -16.138 9.830 1.00 61.09 168 PRO A N 1
ATOM 1258 C CA . PRO A 1 168 ? 3.175 -15.827 11.252 1.00 61.09 168 PRO A CA 1
ATOM 1259 C C . PRO A 1 168 ? 4.655 -15.687 11.631 1.00 61.09 168 PRO A C 1
ATOM 1261 O O . PRO A 1 168 ? 5.450 -16.587 11.366 1.00 61.09 168 PRO A O 1
ATOM 1264 N N . GLY A 1 169 ? 5.042 -14.553 12.217 1.00 51.66 169 GLY A N 1
ATOM 1265 C CA . GLY A 1 169 ? 6.438 -14.283 12.581 1.00 51.66 169 GLY A CA 1
ATOM 1266 C C . GLY A 1 169 ? 7.310 -13.692 11.467 1.00 51.66 169 GLY A C 1
ATOM 1267 O O . GLY A 1 169 ? 8.448 -13.327 11.753 1.00 51.66 169 GLY A O 1
ATOM 1268 N N . SER A 1 170 ? 6.792 -13.509 10.244 1.00 55.31 170 SER A N 1
ATOM 1269 C CA . SER A 1 170 ? 7.379 -12.565 9.284 1.00 55.31 170 SER A CA 1
ATOM 1270 C C . SER A 1 170 ? 7.203 -11.161 9.866 1.00 55.31 170 SER A C 1
ATOM 1272 O O . SER A 1 170 ? 6.158 -10.538 9.686 1.00 55.31 170 SER A O 1
ATOM 1274 N N . LYS A 1 171 ? 8.173 -10.687 10.651 1.00 46.91 171 LYS A N 1
ATOM 1275 C CA . LYS A 1 171 ? 8.088 -9.363 11.263 1.00 46.91 171 LYS A CA 1
ATOM 1276 C C . LYS A 1 171 ? 8.222 -8.329 10.151 1.00 46.91 171 LYS A C 1
ATOM 1278 O O . LYS A 1 171 ? 9.323 -8.074 9.691 1.00 46.91 171 LYS A O 1
ATOM 1283 N N . GLY A 1 172 ? 7.125 -7.718 9.715 1.00 48.69 172 GLY A N 1
ATOM 1284 C CA . GLY A 1 172 ? 7.229 -6.418 9.054 1.00 48.69 172 GLY A CA 1
ATOM 1285 C C . GLY A 1 172 ? 7.774 -5.394 10.054 1.00 48.69 172 GLY A C 1
ATOM 1286 O O . GLY A 1 172 ? 7.791 -5.654 11.265 1.00 48.69 172 GLY A O 1
ATOM 1287 N N . ILE A 1 173 ? 8.196 -4.212 9.592 1.00 42.94 173 ILE A N 1
ATOM 1288 C CA . ILE A 1 173 ? 8.313 -3.060 10.498 1.00 42.94 173 ILE A CA 1
ATOM 1289 C C . ILE A 1 173 ? 6.921 -2.958 11.155 1.00 42.94 173 ILE A C 1
ATOM 1291 O O . ILE A 1 173 ? 5.953 -2.779 10.432 1.00 42.94 173 ILE A O 1
ATOM 1295 N N . GLY A 1 174 ? 6.783 -3.256 12.456 1.00 43.56 174 GLY A N 1
ATOM 1296 C CA . GLY A 1 174 ? 5.480 -3.322 13.147 1.00 43.56 174 GLY A CA 1
ATOM 1297 C C . GLY A 1 174 ? 5.006 -4.674 13.721 1.00 43.56 174 GLY A C 1
ATOM 1298 O O . GLY A 1 174 ? 4.035 -4.668 14.468 1.00 43.56 174 GLY A O 1
ATOM 1299 N N . GLY A 1 175 ? 5.666 -5.815 13.468 1.00 56.44 175 GLY A N 1
ATOM 1300 C CA . GLY A 1 175 ? 5.247 -7.128 14.016 1.00 56.44 175 GLY A CA 1
ATOM 1301 C C . GLY A 1 175 ? 4.308 -7.923 13.093 1.00 56.44 175 GLY A C 1
ATOM 1302 O O . GLY A 1 175 ? 4.482 -7.854 11.879 1.00 56.44 175 GLY A O 1
ATOM 1303 N N . ASP A 1 176 ? 3.339 -8.686 13.635 1.00 68.00 176 ASP A N 1
ATOM 1304 C CA . ASP A 1 176 ? 2.283 -9.390 12.856 1.00 68.00 176 ASP A CA 1
ATOM 1305 C C . ASP A 1 176 ? 1.204 -8.402 12.359 1.00 68.00 176 ASP A C 1
ATOM 1307 O O . ASP A 1 176 ? 0.003 -8.541 12.598 1.00 68.00 176 ASP A O 1
ATOM 1311 N N . VAL A 1 177 ? 1.676 -7.330 11.718 1.00 72.94 177 VAL A N 1
ATOM 1312 C CA . VAL A 1 177 ? 0.873 -6.266 11.120 1.00 72.94 177 VAL A CA 1
ATOM 1313 C C . VAL A 1 177 ? 0.930 -6.418 9.610 1.00 72.94 177 VAL A C 1
ATOM 1315 O O . VAL A 1 177 ? 2.017 -6.504 9.033 1.00 72.94 177 VAL A O 1
ATOM 1318 N N . ARG A 1 178 ? -0.230 -6.410 8.942 1.00 84.19 178 ARG A N 1
ATOM 1319 C CA . ARG A 1 178 ? -0.263 -6.650 7.494 1.00 84.19 178 ARG A CA 1
ATOM 1320 C C . ARG A 1 178 ? -0.023 -5.425 6.628 1.00 84.19 178 ARG A C 1
ATOM 1322 O O . ARG A 1 178 ? 0.676 -5.521 5.621 1.00 84.19 178 ARG A O 1
ATOM 1329 N N . LEU A 1 179 ? -0.588 -4.290 7.015 1.00 89.12 179 LEU A N 1
ATOM 1330 C CA . LEU A 1 179 ? -0.242 -2.984 6.475 1.00 89.12 179 LEU A CA 1
ATOM 1331 C C . LEU A 1 179 ? 0.239 -2.124 7.630 1.00 89.12 179 LEU A C 1
ATOM 1333 O O . LEU A 1 179 ? -0.549 -1.762 8.497 1.00 89.12 179 LEU A O 1
ATOM 1337 N N . TYR A 1 180 ? 1.525 -1.804 7.625 1.00 88.31 180 TYR A N 1
ATOM 1338 C CA . TYR A 1 180 ? 2.140 -0.907 8.589 1.00 88.31 180 TYR A CA 1
ATOM 1339 C C . TYR A 1 180 ? 2.658 0.319 7.854 1.00 88.31 180 TYR A C 1
ATOM 1341 O O . TYR A 1 180 ? 3.434 0.187 6.906 1.00 88.31 180 TYR A O 1
ATOM 1349 N N . GLY A 1 181 ? 2.224 1.509 8.255 1.00 87.81 181 GLY A N 1
ATOM 1350 C CA . GLY A 1 181 ? 2.640 2.709 7.547 1.00 87.81 181 GLY A CA 1
ATOM 1351 C C . GLY A 1 181 ? 2.216 4.013 8.195 1.00 87.81 181 GLY A C 1
ATOM 1352 O O . GLY A 1 181 ? 1.410 4.054 9.120 1.00 87.81 181 GLY A O 1
ATOM 1353 N N . GLY A 1 182 ? 2.773 5.095 7.670 1.00 87.56 182 GLY A N 1
ATOM 1354 C CA . GLY A 1 182 ? 2.380 6.450 8.007 1.00 87.56 182 GLY A CA 1
ATOM 1355 C C . GLY A 1 182 ? 2.692 7.377 6.843 1.00 87.56 182 GLY A C 1
ATOM 1356 O O . GLY A 1 182 ? 3.756 7.282 6.233 1.00 87.56 182 GLY A O 1
ATOM 1357 N N . ALA A 1 183 ? 1.747 8.245 6.508 1.00 84.69 183 ALA A N 1
ATOM 1358 C CA . ALA A 1 183 ? 1.871 9.216 5.427 1.00 84.69 183 ALA A CA 1
ATOM 1359 C C . ALA A 1 183 ? 0.897 10.363 5.671 1.00 84.69 183 ALA A C 1
ATOM 1361 O O . ALA A 1 183 ? -0.156 10.143 6.261 1.00 84.69 183 ALA A O 1
ATOM 1362 N N . GLN A 1 184 ? 1.208 11.550 5.144 1.00 79.00 184 GLN A N 1
ATOM 1363 C CA . GLN A 1 184 ? 0.343 12.732 5.244 1.00 79.00 184 GLN A CA 1
ATOM 1364 C C . GLN A 1 184 ? -1.112 12.402 4.864 1.00 79.00 184 GLN A C 1
ATOM 1366 O O . GLN A 1 184 ? -2.024 12.577 5.667 1.00 79.00 184 GLN A O 1
ATOM 1371 N N . GLN A 1 185 ? -1.319 11.821 3.679 1.00 77.56 185 GLN A N 1
ATOM 1372 C CA . GLN A 1 185 ? -2.630 11.361 3.237 1.00 77.56 185 GLN A CA 1
ATOM 1373 C C . GLN A 1 185 ? -2.534 10.172 2.287 1.00 77.56 185 GLN A C 1
ATOM 1375 O O . GLN A 1 185 ? -1.595 10.081 1.493 1.00 77.56 185 GLN A O 1
ATOM 1380 N N . PHE A 1 186 ? -3.552 9.312 2.308 1.00 80.31 186 PHE A N 1
ATOM 1381 C CA . PHE A 1 186 ? -3.755 8.265 1.308 1.00 80.31 186 PHE A CA 1
ATOM 1382 C C . PHE A 1 186 ? -5.238 7.939 1.116 1.00 80.31 186 PHE A C 1
ATOM 1384 O O . PHE A 1 186 ? -6.084 8.155 1.984 1.00 80.31 186 PHE A O 1
ATOM 1391 N N . THR A 1 187 ? -5.555 7.368 -0.045 1.00 81.69 187 THR A N 1
ATOM 1392 C CA . THR A 1 187 ? -6.837 6.704 -0.290 1.00 81.69 187 THR A CA 1
ATOM 1393 C C . THR A 1 187 ? -6.577 5.239 -0.590 1.00 81.69 187 THR A C 1
ATOM 1395 O O . THR A 1 187 ? -5.961 4.898 -1.600 1.00 81.69 187 THR A O 1
ATOM 1398 N N . ALA A 1 188 ? -7.072 4.376 0.286 1.00 86.50 188 ALA A N 1
ATOM 1399 C CA . ALA A 1 188 ? -6.971 2.934 0.179 1.00 86.50 188 ALA A CA 1
ATOM 1400 C C . ALA A 1 188 ? -8.366 2.358 -0.066 1.00 86.50 188 ALA A C 1
ATOM 1402 O O . ALA A 1 188 ? -9.309 2.640 0.673 1.00 86.50 188 ALA A O 1
ATOM 1403 N N . GLN A 1 189 ? -8.518 1.555 -1.120 1.00 86.38 189 GLN A N 1
ATOM 1404 C CA . GLN A 1 189 ? -9.819 0.983 -1.448 1.00 86.38 189 GLN A CA 1
ATOM 1405 C C . GLN A 1 189 ? -9.749 -0.451 -1.951 1.00 86.38 189 GLN A C 1
ATOM 1407 O O . GLN A 1 189 ? -8.782 -0.832 -2.608 1.00 86.38 189 GLN A O 1
ATOM 1412 N N . ARG A 1 190 ? -10.824 -1.210 -1.700 1.00 92.19 190 ARG A N 1
ATOM 1413 C CA . ARG A 1 190 ? -10.983 -2.609 -2.138 1.00 92.19 190 ARG A CA 1
ATOM 1414 C C . ARG A 1 190 ? -9.855 -3.513 -1.634 1.00 92.19 190 ARG A C 1
ATOM 1416 O O . ARG A 1 190 ? -9.311 -4.322 -2.382 1.00 92.19 190 ARG A O 1
ATOM 1423 N N . LEU A 1 191 ? -9.510 -3.354 -0.358 1.00 95.06 191 LEU A N 1
ATOM 1424 C CA . LEU A 1 191 ? -8.517 -4.180 0.325 1.00 95.06 191 LEU A CA 1
ATOM 1425 C C . LEU A 1 191 ? -9.201 -5.322 1.074 1.00 95.06 191 LEU A C 1
ATOM 1427 O O . LEU A 1 191 ? -10.282 -5.141 1.636 1.00 95.06 191 LEU A O 1
ATOM 1431 N N . ARG A 1 192 ? -8.556 -6.489 1.110 1.00 95.56 192 ARG A N 1
ATOM 1432 C CA . ARG A 1 192 ? -9.011 -7.645 1.883 1.00 95.56 192 ARG A CA 1
ATOM 1433 C C . ARG A 1 192 ? -7.912 -8.111 2.832 1.00 95.56 192 ARG A C 1
ATOM 1435 O O . ARG A 1 192 ? -6.786 -8.331 2.396 1.00 95.56 192 ARG A O 1
ATOM 1442 N N . PHE A 1 193 ? -8.280 -8.319 4.090 1.00 94.00 193 PHE A N 1
ATOM 1443 C CA . PHE A 1 193 ? -7.427 -8.859 5.142 1.00 94.00 193 PHE A CA 1
ATOM 1444 C C . PHE A 1 193 ? -8.101 -10.092 5.759 1.00 94.00 193 PHE A C 1
ATOM 1446 O O . PHE A 1 193 ? -9.297 -10.049 6.042 1.00 94.00 193 PHE A O 1
ATOM 1453 N N . ASP A 1 194 ? -7.367 -11.194 5.921 1.00 92.25 194 ASP A N 1
ATOM 1454 C CA . ASP A 1 194 ? -7.911 -12.467 6.409 1.00 92.25 194 ASP A CA 1
ATOM 1455 C C . ASP A 1 194 ? -6.865 -13.213 7.252 1.00 92.25 194 ASP A C 1
ATOM 1457 O O . ASP A 1 194 ? -5.792 -13.534 6.736 1.00 92.25 194 ASP A O 1
ATOM 1461 N N . GLY A 1 195 ? -7.168 -13.468 8.529 1.00 89.12 195 GLY A N 1
ATOM 1462 C C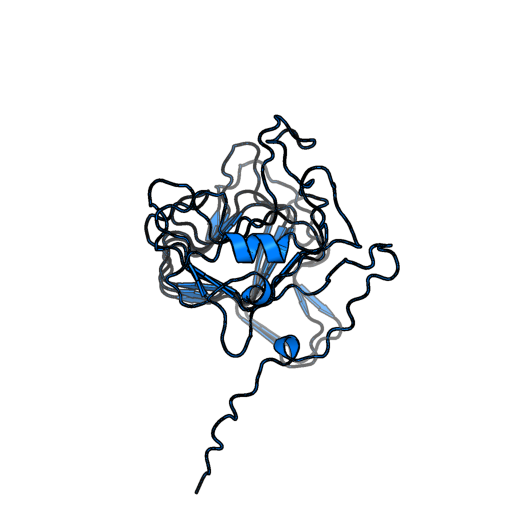A . GLY A 1 195 ? -6.325 -14.293 9.405 1.00 89.12 195 GLY A CA 1
ATOM 1463 C C . GLY A 1 195 ? -5.067 -13.603 9.948 1.00 89.12 195 GLY A C 1
ATOM 1464 O O . GLY A 1 195 ? -3.986 -14.182 9.859 1.00 89.12 195 GLY A O 1
ATOM 1465 N N . TYR A 1 196 ? -5.185 -12.384 10.488 1.00 85.00 196 TYR A N 1
ATOM 1466 C CA . TYR A 1 196 ? -4.046 -11.600 11.007 1.00 85.00 196 TYR A CA 1
ATOM 1467 C C . TYR A 1 196 ? -4.242 -11.167 12.460 1.00 85.00 196 TYR A C 1
ATOM 1469 O O . TYR A 1 196 ? -5.373 -10.902 12.865 1.00 85.00 196 TYR A O 1
ATOM 1477 N N . ASP A 1 197 ? -3.161 -11.012 13.235 1.00 88.50 197 ASP A N 1
ATOM 1478 C CA . ASP A 1 197 ? -3.274 -10.343 14.535 1.00 88.50 197 ASP A CA 1
ATOM 1479 C C . ASP A 1 197 ? -3.680 -8.877 14.343 1.00 88.50 197 ASP A C 1
ATOM 1481 O O . ASP A 1 197 ? -4.753 -8.483 14.783 1.00 88.50 197 ASP A O 1
ATOM 1485 N N . THR A 1 198 ? -2.908 -8.079 13.601 1.00 91.06 198 THR A N 1
ATOM 1486 C CA . THR A 1 198 ? -3.301 -6.706 13.248 1.00 91.06 198 THR A CA 1
ATOM 1487 C C . THR A 1 198 ? -3.366 -6.532 11.727 1.00 91.06 198 THR A C 1
ATOM 1489 O O . THR A 1 198 ? -2.372 -6.699 11.022 1.00 91.06 198 THR A O 1
ATOM 1492 N N . ALA A 1 199 ? -4.528 -6.169 11.176 1.00 93.25 199 ALA A N 1
ATOM 1493 C CA . ALA A 1 199 ? -4.661 -5.983 9.727 1.00 93.25 199 ALA A CA 1
ATOM 1494 C C . ALA A 1 199 ? -3.987 -4.689 9.248 1.00 93.25 199 ALA A C 1
ATOM 1496 O O . ALA A 1 199 ? -3.179 -4.717 8.319 1.00 93.25 199 ALA A O 1
ATOM 1497 N N . VAL A 1 200 ? -4.289 -3.561 9.891 1.00 93.81 200 VAL A N 1
ATOM 1498 C CA . VAL A 1 200 ? -3.749 -2.244 9.542 1.00 93.81 200 VAL A CA 1
ATOM 1499 C C . VAL A 1 200 ? -3.238 -1.552 10.795 1.00 93.81 200 VAL A C 1
ATOM 1501 O O . VAL A 1 200 ? -3.973 -1.426 11.767 1.00 93.81 200 VAL A O 1
ATOM 1504 N N . HIS A 1 201 ? -2.014 -1.034 10.754 1.00 92.62 201 HIS A N 1
ATOM 1505 C CA . HIS A 1 201 ? -1.488 -0.095 11.737 1.00 92.62 201 HIS A CA 1
ATOM 1506 C C . HIS A 1 201 ? -1.031 1.177 11.024 1.00 92.62 201 HIS A C 1
ATOM 1508 O O . HIS A 1 201 ? -0.044 1.164 10.286 1.00 92.62 201 HIS A O 1
ATOM 1514 N N . VAL A 1 202 ? -1.748 2.275 11.265 1.00 91.69 202 VAL A N 1
ATOM 1515 C CA . VAL A 1 202 ? -1.283 3.618 10.908 1.00 91.69 202 VAL A CA 1
ATOM 1516 C C . VAL A 1 202 ? -0.646 4.241 12.136 1.00 91.69 202 VAL A C 1
ATOM 1518 O O . VAL A 1 202 ? -1.308 4.403 13.164 1.00 91.69 202 VAL A O 1
ATOM 1521 N N . PHE A 1 203 ? 0.642 4.558 12.041 1.00 88.81 203 PHE A N 1
ATOM 1522 C CA . PHE A 1 203 ? 1.383 5.165 13.148 1.00 88.81 203 PHE A CA 1
ATOM 1523 C C . PHE A 1 203 ? 1.475 6.691 13.056 1.00 88.81 203 PHE A C 1
ATOM 1525 O O . PHE A 1 203 ? 1.860 7.337 14.027 1.00 88.81 203 PHE A O 1
ATOM 1532 N N . TRP A 1 204 ? 1.147 7.268 11.898 1.00 87.38 204 TRP A N 1
ATOM 1533 C CA . TRP A 1 204 ? 1.079 8.713 11.697 1.00 87.38 204 TRP A CA 1
ATOM 1534 C C . TRP A 1 204 ? 0.323 9.059 10.409 1.00 87.38 204 TRP A C 1
ATOM 1536 O O . TRP A 1 204 ? 0.561 8.427 9.376 1.00 87.38 204 TRP A O 1
ATOM 1546 N N . ASP A 1 205 ? -0.529 10.083 10.453 1.00 84.06 205 ASP A N 1
ATOM 1547 C CA . ASP A 1 205 ? -1.107 10.723 9.268 1.00 84.06 205 ASP A CA 1
ATOM 1548 C C . ASP A 1 205 ? -1.651 12.138 9.546 1.00 84.06 205 ASP A C 1
ATOM 1550 O O . ASP A 1 205 ? -1.678 12.610 10.682 1.00 84.06 205 ASP A O 1
ATOM 1554 N N . TRP A 1 206 ? -2.092 12.824 8.487 1.00 77.62 206 TRP A N 1
ATOM 1555 C CA . TRP A 1 206 ? -3.064 13.920 8.591 1.00 77.62 206 TRP A CA 1
ATOM 1556 C C . TRP A 1 206 ? -4.485 13.403 8.353 1.00 77.62 206 TRP A C 1
ATOM 1558 O O . TRP A 1 206 ? -5.415 13.756 9.083 1.00 77.62 206 TRP A O 1
ATOM 1568 N N . GLY A 1 207 ? -4.662 12.564 7.327 1.00 77.69 207 GLY A N 1
ATOM 1569 C CA . GLY A 1 207 ? -5.955 11.952 7.048 1.00 77.69 207 GLY A CA 1
ATOM 1570 C C . GLY A 1 207 ? -5.943 10.859 5.984 1.00 77.69 207 GLY A C 1
ATOM 1571 O O . GLY A 1 207 ? -5.398 11.049 4.894 1.00 77.69 207 GLY A O 1
ATOM 1572 N N . TRP A 1 208 ? -6.575 9.719 6.270 1.00 82.06 208 TRP A N 1
ATOM 1573 C CA . TRP A 1 208 ? -6.724 8.608 5.323 1.00 82.06 208 TRP A CA 1
ATOM 1574 C C . TRP A 1 208 ? -8.188 8.234 5.077 1.00 82.06 208 TRP A C 1
ATOM 1576 O O . TRP A 1 208 ? -9.023 8.223 5.983 1.00 82.06 208 TRP A O 1
ATOM 1586 N N . VAL A 1 209 ? -8.488 7.851 3.834 1.00 81.75 209 VAL A N 1
ATOM 1587 C CA . VAL A 1 209 ? -9.785 7.276 3.452 1.00 81.75 209 VAL A CA 1
ATOM 1588 C C . VAL A 1 209 ? -9.624 5.791 3.149 1.00 81.75 209 VAL A C 1
ATOM 1590 O O . VAL A 1 209 ? -8.838 5.403 2.284 1.00 81.75 209 VAL A O 1
ATOM 1593 N N . TRP A 1 210 ? -10.428 4.976 3.825 1.00 89.06 210 TRP A N 1
ATOM 1594 C CA . TRP A 1 210 ? -10.500 3.526 3.715 1.00 89.06 210 TRP A CA 1
ATOM 1595 C C . TRP A 1 210 ? -11.867 3.137 3.163 1.00 89.06 210 TRP A C 1
ATOM 1597 O O . TRP A 1 210 ? -12.873 3.224 3.863 1.00 89.06 210 TRP A O 1
ATOM 1607 N N . LYS A 1 211 ? -11.932 2.715 1.898 1.00 86.38 211 LYS A N 1
ATOM 1608 C CA . LYS A 1 211 ? -13.204 2.399 1.236 1.00 86.38 211 LYS A CA 1
ATOM 1609 C C . LYS A 1 211 ? -13.295 0.945 0.798 1.00 86.38 211 LYS A C 1
ATOM 1611 O O . LYS A 1 211 ? -12.418 0.442 0.100 1.00 86.38 211 LYS A O 1
ATOM 1616 N N . SER A 1 212 ? -14.408 0.283 1.096 1.00 92.81 212 SER A N 1
ATOM 1617 C CA . SER A 1 212 ? -14.630 -1.102 0.663 1.00 92.81 212 SER A CA 1
ATOM 1618 C C . SER A 1 212 ? -13.533 -2.047 1.155 1.00 92.81 212 SER A C 1
ATOM 1620 O O . SER A 1 212 ? -13.018 -2.866 0.392 1.00 92.81 212 SER A O 1
ATOM 1622 N N . VAL A 1 213 ? -13.141 -1.900 2.423 1.00 96.19 213 VAL A N 1
ATOM 1623 C CA . VAL A 1 213 ? -12.202 -2.808 3.083 1.00 96.19 213 VAL A CA 1
ATOM 1624 C C . VAL A 1 213 ? -12.977 -3.983 3.669 1.00 96.19 213 VAL A C 1
ATOM 1626 O O . VAL A 1 213 ? -14.027 -3.808 4.277 1.00 96.19 213 VAL A O 1
ATOM 1629 N N . THR A 1 214 ? -12.484 -5.199 3.464 1.00 97.88 214 THR A N 1
ATOM 1630 C CA . THR A 1 214 ? -13.061 -6.416 4.049 1.00 97.88 214 THR A CA 1
ATOM 1631 C C . THR A 1 214 ? -12.044 -7.046 4.984 1.00 97.88 214 THR A C 1
ATOM 1633 O O . THR A 1 214 ? -10.927 -7.336 4.560 1.00 97.88 214 THR A O 1
ATOM 1636 N N . MET A 1 215 ? -12.421 -7.267 6.239 1.00 97.44 215 MET A N 1
ATOM 1637 C CA . MET A 1 215 ? -11.582 -7.929 7.236 1.00 97.44 215 MET A CA 1
ATOM 1638 C C . MET A 1 215 ? -12.294 -9.160 7.786 1.00 97.44 215 MET A C 1
ATOM 1640 O O . MET A 1 215 ? -13.450 -9.071 8.200 1.00 97.44 215 MET A O 1
ATOM 1644 N N . ALA A 1 216 ? -11.606 -10.300 7.794 1.00 96.50 216 ALA A N 1
ATOM 1645 C CA . ALA A 1 216 ? -12.118 -11.550 8.337 1.00 96.50 216 ALA A CA 1
ATOM 1646 C C . ALA A 1 216 ? -11.096 -12.213 9.268 1.00 96.50 216 ALA A C 1
ATOM 1648 O O . ALA A 1 216 ? -9.916 -12.270 8.938 1.00 96.50 216 ALA A O 1
ATOM 1649 N N . ASN A 1 217 ? -11.533 -12.747 10.409 1.00 95.12 217 ASN A N 1
ATOM 1650 C CA . ASN A 1 217 ? -10.668 -13.520 11.314 1.00 95.12 217 ASN A CA 1
ATOM 1651 C C . ASN A 1 217 ? -9.421 -12.724 11.758 1.00 95.12 217 ASN A C 1
ATOM 1653 O O . ASN A 1 217 ? -8.295 -13.210 11.666 1.00 95.12 217 ASN A O 1
ATOM 1657 N N . VAL A 1 218 ? -9.622 -11.470 12.172 1.00 92.81 218 VAL A N 1
ATOM 1658 C CA . VAL A 1 218 ? -8.544 -10.551 12.570 1.00 92.81 218 VAL A CA 1
ATOM 1659 C C . VAL A 1 218 ? -8.668 -10.221 14.057 1.00 92.81 218 VAL A C 1
ATOM 1661 O O . VAL A 1 218 ? -9.775 -9.988 14.532 1.00 92.81 218 VAL A O 1
ATOM 1664 N N . ASN A 1 219 ? -7.575 -10.150 14.818 1.00 94.75 219 ASN A N 1
ATOM 1665 C CA . ASN A 1 219 ? -7.675 -9.704 16.215 1.00 94.75 219 ASN A CA 1
ATOM 1666 C C . ASN A 1 219 ? -7.933 -8.182 16.291 1.00 94.75 219 ASN A C 1
ATOM 1668 O O . ASN A 1 219 ? -8.949 -7.754 16.832 1.00 94.75 219 ASN A O 1
ATOM 1672 N N . VAL A 1 220 ? -7.096 -7.357 15.662 1.00 95.81 220 VAL A N 1
ATOM 1673 C CA . VAL A 1 220 ? -7.258 -5.899 15.543 1.00 95.81 220 VAL A CA 1
ATOM 1674 C C . VAL A 1 220 ? -7.369 -5.485 14.074 1.00 95.81 220 VAL A C 1
ATOM 1676 O O . VAL A 1 220 ? -6.438 -5.664 13.293 1.00 95.81 220 VAL A O 1
ATOM 1679 N N . GLY A 1 221 ? -8.502 -4.903 13.684 1.00 96.75 221 GLY A N 1
ATOM 1680 C CA . GLY A 1 221 ? -8.751 -4.426 12.325 1.00 96.75 221 GLY A CA 1
ATOM 1681 C C . GLY A 1 221 ? -7.881 -3.222 11.963 1.00 96.75 221 GLY A C 1
ATOM 1682 O O . GLY A 1 221 ? -6.843 -3.359 11.315 1.00 96.75 221 GLY A O 1
ATOM 1683 N N . PHE A 1 222 ? -8.300 -2.033 12.391 1.00 95.75 222 PHE A N 1
ATOM 1684 C CA . PHE A 1 222 ? -7.541 -0.794 12.242 1.00 95.75 222 PHE A CA 1
ATOM 1685 C C . PHE A 1 222 ? -6.925 -0.371 13.571 1.00 95.75 222 PHE A C 1
ATOM 1687 O O . PHE A 1 222 ? -7.637 -0.135 14.539 1.00 95.75 222 PHE A O 1
ATOM 1694 N N . ARG A 1 223 ? -5.604 -0.224 13.614 1.00 93.94 223 ARG A N 1
ATOM 1695 C CA . ARG A 1 223 ? -4.848 0.322 14.739 1.00 93.94 223 ARG A CA 1
ATOM 1696 C C . ARG A 1 223 ? -4.320 1.705 14.370 1.00 93.94 223 ARG A C 1
ATOM 1698 O O . ARG A 1 223 ? -3.377 1.831 13.598 1.00 93.94 223 ARG A O 1
ATOM 1705 N N . PHE A 1 224 ? -4.920 2.737 14.936 1.00 92.06 224 PHE A N 1
ATOM 1706 C CA . PHE A 1 224 ? -4.568 4.144 14.760 1.00 92.06 224 PHE A CA 1
ATOM 1707 C C . PHE A 1 224 ? -3.853 4.635 16.019 1.00 92.06 224 PHE A C 1
ATOM 1709 O O . PHE A 1 224 ? -4.427 5.294 16.885 1.00 92.06 224 PHE A O 1
ATOM 1716 N N . VAL A 1 225 ? -2.600 4.204 16.163 1.00 88.25 225 VAL A N 1
ATOM 1717 C CA . VAL A 1 225 ? -1.807 4.388 17.383 1.00 88.25 225 VAL A CA 1
ATOM 1718 C C . VAL A 1 225 ? -0.404 4.824 16.991 1.00 88.25 225 VAL A C 1
ATOM 1720 O O . VAL A 1 225 ? 0.287 4.099 16.277 1.00 88.25 225 VAL A O 1
ATOM 1723 N N . ALA A 1 226 ? 0.034 5.980 17.480 1.00 87.00 226 ALA A N 1
ATOM 1724 C CA . ALA A 1 226 ? 1.389 6.463 17.249 1.00 87.00 226 ALA A CA 1
ATOM 1725 C C . ALA A 1 226 ? 2.449 5.526 17.851 1.00 87.00 226 ALA A C 1
ATOM 1727 O O . ALA A 1 226 ? 2.225 4.890 18.882 1.00 87.00 226 ALA A O 1
ATOM 1728 N N . ILE A 1 227 ? 3.603 5.433 17.189 1.00 81.44 227 ILE A N 1
ATOM 1729 C CA . ILE A 1 227 ? 4.745 4.612 17.639 1.00 81.44 227 ILE A CA 1
ATOM 1730 C C . ILE A 1 227 ? 5.741 5.405 18.485 1.00 81.44 227 ILE A C 1
ATOM 1732 O O . ILE A 1 227 ? 6.568 4.812 19.173 1.00 81.44 227 ILE A O 1
ATOM 1736 N N . ASP A 1 228 ? 5.649 6.733 18.455 1.00 73.56 228 ASP A N 1
ATOM 1737 C CA . ASP A 1 228 ? 6.456 7.640 19.255 1.00 73.56 228 ASP A CA 1
ATOM 1738 C C . ASP A 1 228 ? 5.588 8.801 19.795 1.00 73.56 228 ASP A C 1
ATOM 1740 O O . ASP A 1 228 ? 4.503 9.048 19.261 1.00 73.56 228 ASP A O 1
ATOM 1744 N N . PRO A 1 229 ? 6.026 9.511 20.854 1.00 65.88 229 PRO A N 1
ATOM 1745 C CA . PRO A 1 229 ? 5.263 10.609 21.460 1.00 65.88 229 PRO A CA 1
ATOM 1746 C C . PRO A 1 229 ? 5.075 11.840 20.561 1.00 65.88 229 PRO A C 1
ATOM 1748 O O . PRO A 1 229 ? 4.278 12.710 20.900 1.00 65.88 229 PRO A O 1
ATOM 1751 N N . SER A 1 230 ? 5.836 11.957 19.468 1.00 63.12 230 SER A N 1
ATOM 1752 C CA . SER A 1 230 ? 5.737 13.056 18.498 1.00 63.12 230 SER A CA 1
ATOM 1753 C C . SER A 1 230 ? 4.824 12.732 17.310 1.00 63.12 230 SER A C 1
ATOM 1755 O O . SER A 1 230 ? 4.383 13.640 16.605 1.00 63.12 230 SER A O 1
ATOM 1757 N N . GLY A 1 231 ? 4.516 11.451 17.096 1.00 63.91 231 GLY A N 1
ATOM 1758 C CA . GLY A 1 231 ? 3.581 10.967 16.095 1.00 63.91 231 GLY A CA 1
ATOM 1759 C C . GLY A 1 231 ? 2.132 11.244 16.486 1.00 63.91 231 GLY A C 1
ATOM 1760 O O . GLY A 1 231 ? 1.729 11.095 17.638 1.00 63.91 231 GLY A O 1
ATOM 1761 N N . SER A 1 232 ? 1.323 11.614 15.496 1.00 77.56 232 SER A N 1
ATOM 1762 C CA . SER A 1 232 ? -0.120 11.780 15.645 1.00 77.56 232 SER A CA 1
ATOM 1763 C C . SER A 1 232 ? -0.832 11.060 14.511 1.00 77.56 232 SER A C 1
ATOM 1765 O O . SER A 1 232 ? -0.384 11.100 13.368 1.00 77.56 232 SER A O 1
ATOM 1767 N N . VAL A 1 233 ? -1.928 10.381 14.831 1.00 85.25 233 VAL A N 1
ATOM 1768 C CA . VAL A 1 233 ? -2.875 9.914 13.820 1.00 85.25 233 VAL A CA 1
ATOM 1769 C C . VAL A 1 233 ? -4.009 10.927 13.827 1.00 85.25 233 VAL A C 1
ATOM 1771 O O . VAL A 1 233 ? -4.685 11.080 14.843 1.00 85.25 233 VAL A O 1
ATOM 1774 N N . GLY A 1 234 ? -4.131 11.674 12.734 1.00 78.75 234 GLY A N 1
ATOM 1775 C CA . GLY A 1 234 ? -5.049 12.789 12.589 1.00 78.75 234 GLY A CA 1
ATOM 1776 C C . GLY A 1 234 ? -6.483 12.314 12.400 1.00 78.75 234 GLY A C 1
ATOM 1777 O O . GLY A 1 234 ? -7.304 12.440 13.304 1.00 78.75 234 GLY A O 1
ATOM 1778 N N . SER A 1 235 ? -6.807 11.784 11.218 1.00 77.12 235 SER A N 1
ATOM 1779 C CA . SER A 1 235 ? -8.183 11.399 10.882 1.00 77.12 235 SER A CA 1
ATOM 1780 C C . SER A 1 235 ? -8.261 10.158 9.994 1.00 77.12 235 SER A C 1
ATOM 1782 O O . SER A 1 235 ? -7.456 9.951 9.092 1.00 77.12 235 SER A O 1
ATOM 1784 N N . ALA A 1 236 ? -9.283 9.331 10.206 1.00 81.38 236 ALA A N 1
ATOM 1785 C CA . ALA A 1 236 ? -9.539 8.161 9.375 1.00 81.38 236 ALA A CA 1
ATOM 1786 C C . ALA A 1 236 ? -11.026 8.063 9.027 1.00 81.38 236 ALA A C 1
ATOM 1788 O O . ALA A 1 236 ? -11.880 8.059 9.909 1.00 81.38 236 ALA A O 1
ATOM 1789 N N . SER A 1 237 ? -11.340 7.949 7.735 1.00 80.62 237 SER A N 1
ATOM 1790 C CA . SER A 1 237 ? -12.700 7.688 7.247 1.00 80.62 237 SER A CA 1
ATOM 1791 C C . SER A 1 237 ? -12.811 6.248 6.763 1.00 80.62 237 SER A C 1
ATOM 1793 O O . SER A 1 237 ? -12.197 5.897 5.758 1.00 80.62 237 SER A O 1
ATOM 1795 N N . ILE A 1 238 ? -13.597 5.417 7.450 1.00 86.31 238 ILE A N 1
ATOM 1796 C CA . ILE A 1 238 ? -13.854 4.024 7.060 1.00 86.31 238 ILE A CA 1
ATOM 1797 C C . ILE A 1 238 ? -15.260 3.937 6.460 1.00 86.31 238 ILE A C 1
ATOM 1799 O O . ILE A 1 238 ? -16.251 4.135 7.154 1.00 86.31 238 ILE A O 1
ATOM 1803 N N . VAL A 1 239 ? -15.346 3.648 5.160 1.00 82.06 239 VAL A N 1
ATOM 1804 C CA . VAL A 1 239 ? -16.588 3.712 4.372 1.00 82.06 239 VAL A CA 1
ATOM 1805 C C . VAL A 1 239 ? -16.820 2.391 3.642 1.00 82.06 239 VAL A C 1
ATOM 1807 O O . VAL A 1 239 ? -15.886 1.796 3.098 1.00 82.06 239 VAL A O 1
ATOM 1810 N N . ASP A 1 240 ? -18.065 1.913 3.612 1.00 86.81 240 ASP A N 1
ATOM 1811 C CA . ASP A 1 240 ? -18.489 0.684 2.917 1.00 86.81 240 ASP A CA 1
ATOM 1812 C C . ASP A 1 240 ? -17.642 -0.555 3.248 1.00 86.81 240 ASP A C 1
ATOM 1814 O O . ASP A 1 240 ? -17.393 -1.396 2.384 1.00 86.81 240 ASP A O 1
ATOM 1818 N N . SER A 1 241 ? -17.135 -0.638 4.477 1.00 92.06 241 SER A N 1
ATOM 1819 C CA . SER A 1 241 ? -16.220 -1.695 4.910 1.00 92.06 241 SER A CA 1
ATOM 1820 C C . SER A 1 241 ? -16.942 -2.734 5.766 1.00 92.06 241 SER A C 1
ATOM 1822 O O . SER A 1 241 ? -17.917 -2.419 6.443 1.00 92.06 241 SER A O 1
ATOM 1824 N N . SER A 1 242 ? -16.480 -3.983 5.722 1.00 96.75 242 SER A N 1
ATOM 1825 C CA . SER A 1 242 ? -17.092 -5.108 6.435 1.00 96.75 242 SER A CA 1
ATOM 1826 C C . SER A 1 242 ? -16.079 -5.839 7.309 1.00 96.75 242 SER A C 1
ATOM 1828 O O . SER A 1 242 ? -14.920 -6.016 6.928 1.00 96.75 242 SER A O 1
ATOM 1830 N N . PHE A 1 243 ? -16.537 -6.266 8.485 1.00 97.69 243 PHE A N 1
ATOM 1831 C CA . PHE A 1 243 ? -15.730 -6.931 9.502 1.00 97.69 243 PHE A CA 1
ATOM 1832 C C . PHE A 1 243 ? -16.459 -8.197 9.954 1.00 97.69 243 PHE A C 1
ATOM 1834 O O . PHE A 1 243 ? -17.595 -8.124 10.419 1.00 97.69 243 PHE A O 1
ATOM 1841 N N . ALA A 1 244 ? -15.819 -9.353 9.812 1.00 98.12 244 ALA A N 1
ATOM 1842 C CA . ALA A 1 244 ? -16.347 -10.644 10.242 1.00 98.12 244 ALA A CA 1
ATOM 1843 C C . ALA A 1 244 ? -15.334 -11.333 11.161 1.00 98.12 244 ALA A C 1
ATOM 1845 O O . ALA A 1 244 ? -14.168 -11.462 10.802 1.00 98.12 244 ALA A O 1
ATOM 1846 N N . ASN A 1 245 ? -15.756 -11.789 12.342 1.00 97.69 245 ASN A N 1
ATOM 1847 C CA . ASN A 1 245 ? -14.850 -12.383 13.335 1.00 97.69 245 ASN A CA 1
ATOM 1848 C C . ASN A 1 245 ? -13.642 -11.471 13.636 1.00 97.69 245 ASN A C 1
ATOM 1850 O O . ASN A 1 245 ? -12.493 -11.907 13.553 1.00 97.69 245 ASN A O 1
ATOM 1854 N N . VAL A 1 246 ? -13.910 -10.190 13.916 1.00 97.38 246 VAL A N 1
ATOM 1855 C CA . VAL A 1 246 ? -12.884 -9.211 14.293 1.00 97.38 246 VAL A CA 1
ATOM 1856 C C . VAL A 1 246 ? -13.056 -8.842 15.760 1.00 97.38 246 VAL A C 1
ATOM 1858 O O . VAL A 1 246 ? -14.121 -8.350 16.124 1.00 97.38 246 VAL A O 1
ATOM 1861 N N . ASN A 1 247 ? -12.043 -9.091 16.596 1.00 97.44 247 ASN A N 1
ATOM 1862 C CA . ASN A 1 247 ? -12.146 -8.853 18.044 1.00 97.44 247 ASN A CA 1
ATOM 1863 C C . ASN A 1 247 ? -12.218 -7.346 18.362 1.00 97.44 247 ASN A C 1
ATOM 1865 O O . ASN A 1 247 ? -13.135 -6.895 19.042 1.00 97.44 247 ASN A O 1
ATOM 1869 N N . THR A 1 248 ? -11.319 -6.555 17.775 1.00 97.25 248 THR A N 1
ATOM 1870 C CA . THR A 1 248 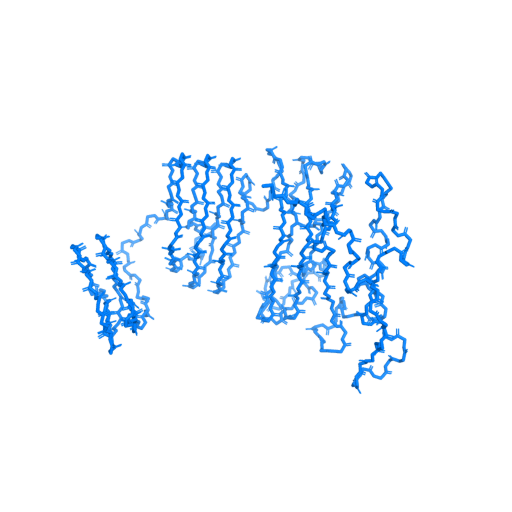? -11.314 -5.089 17.863 1.00 97.25 248 THR A CA 1
ATOM 1871 C C . THR A 1 248 ? -11.318 -4.496 16.460 1.00 97.25 248 THR A C 1
ATOM 1873 O O . THR A 1 248 ? -10.299 -4.515 15.777 1.00 97.25 248 THR A O 1
ATOM 1876 N N . ALA A 1 249 ? -12.451 -3.954 16.005 1.00 94.81 249 ALA A N 1
ATOM 1877 C CA . ALA A 1 249 ? -12.552 -3.378 14.659 1.00 94.81 249 ALA A CA 1
ATOM 1878 C C . ALA A 1 249 ? -11.662 -2.136 14.476 1.00 94.81 249 ALA A C 1
ATOM 1880 O O . ALA A 1 249 ? -10.964 -2.027 13.467 1.00 94.81 249 ALA A O 1
ATOM 1881 N N . VAL A 1 250 ? -11.661 -1.229 15.458 1.00 95.56 250 VAL A N 1
ATOM 1882 C CA . VAL A 1 250 ? -10.841 -0.011 15.469 1.00 95.56 250 VAL A CA 1
ATOM 1883 C C . VAL A 1 250 ? -10.246 0.184 16.864 1.00 95.56 250 VAL A C 1
ATOM 1885 O O . VAL A 1 250 ? -10.970 0.205 17.855 1.00 95.56 250 VAL A O 1
ATOM 1888 N N . LEU A 1 251 ? -8.925 0.321 16.931 1.00 92.62 251 LEU A N 1
ATOM 1889 C CA . LEU A 1 251 ? -8.143 0.633 18.120 1.00 92.62 251 LEU A CA 1
ATOM 1890 C C . LEU A 1 251 ? -7.483 1.995 17.918 1.00 92.62 251 LEU A C 1
ATOM 1892 O O . LEU A 1 251 ? -6.689 2.159 16.994 1.00 92.62 251 LEU A O 1
ATOM 1896 N N . VAL A 1 252 ? -7.776 2.948 18.796 1.00 89.19 252 VAL A N 1
ATOM 1897 C CA . VAL A 1 252 ? -7.184 4.293 18.782 1.00 89.19 252 VAL A CA 1
ATOM 1898 C C . VAL A 1 252 ? -6.446 4.552 20.092 1.00 89.19 252 VAL A C 1
ATOM 1900 O O . VAL A 1 252 ? -6.792 3.970 21.124 1.00 89.19 252 VAL A O 1
ATOM 1903 N N . SER A 1 253 ? -5.430 5.417 20.070 1.00 81.06 253 SER A N 1
ATOM 1904 C CA . SER A 1 253 ? -4.862 5.947 21.317 1.00 81.06 253 SER A CA 1
ATOM 1905 C C . SER A 1 253 ? -5.944 6.693 22.110 1.00 81.06 253 SER A C 1
ATOM 1907 O O . SER A 1 253 ? -6.810 7.317 21.493 1.00 81.06 253 SER A O 1
ATOM 1909 N N . PRO A 1 254 ? -5.904 6.676 23.458 1.00 70.88 254 PRO A N 1
ATOM 1910 C CA . PRO A 1 254 ? -6.806 7.492 24.257 1.00 70.88 254 PRO A CA 1
ATOM 1911 C C . PRO A 1 254 ? -6.717 8.950 23.796 1.00 70.88 254 PRO A C 1
ATOM 1913 O O . PRO A 1 254 ? -5.598 9.437 23.589 1.00 70.88 254 PRO A O 1
ATOM 1916 N N . PRO A 1 255 ? -7.847 9.655 23.636 1.00 60.91 255 PRO A N 1
ATOM 1917 C CA . PRO A 1 255 ? -7.798 11.080 23.373 1.00 60.91 255 PRO A CA 1
ATOM 1918 C C . PRO A 1 255 ? -7.004 11.739 24.503 1.00 60.91 255 PRO A C 1
ATOM 1920 O O . PRO A 1 255 ? -7.270 11.508 25.686 1.00 60.91 255 PRO A O 1
ATOM 1923 N N . SER A 1 256 ? -5.990 12.532 24.156 1.00 60.44 256 SER A N 1
ATOM 1924 C CA . SER A 1 256 ? -5.384 13.415 25.147 1.00 60.44 256 SER A CA 1
ATOM 1925 C C . SER A 1 256 ? -6.477 14.380 25.614 1.00 60.44 256 SER A C 1
ATOM 1927 O O . SER A 1 256 ? -7.274 14.835 24.796 1.00 60.44 256 SER A O 1
ATOM 1929 N N . ALA A 1 257 ? -6.533 14.713 26.904 1.00 52.03 257 ALA A N 1
ATOM 1930 C CA . ALA A 1 257 ? -7.513 15.674 27.418 1.00 52.03 257 ALA A CA 1
ATOM 1931 C C . ALA A 1 257 ? -7.400 17.074 26.765 1.00 52.03 257 ALA A C 1
ATOM 1933 O O . ALA A 1 257 ? -8.292 17.901 26.937 1.00 52.03 257 ALA A O 1
ATOM 1934 N N . ALA A 1 258 ? -6.327 17.345 26.010 1.00 62.00 258 ALA A N 1
ATOM 1935 C CA . ALA A 1 258 ? -6.256 18.490 25.118 1.00 62.00 258 ALA A CA 1
ATOM 1936 C C . ALA A 1 258 ? -7.009 18.176 23.815 1.00 62.00 258 ALA A C 1
ATOM 1938 O O . ALA A 1 258 ? -6.597 17.317 23.031 1.00 62.00 258 ALA A O 1
ATOM 1939 N N . ALA A 1 259 ? -8.120 18.881 23.597 1.00 57.22 259 ALA A N 1
ATOM 1940 C CA . ALA A 1 259 ? -8.829 18.867 22.327 1.00 57.22 259 ALA A CA 1
ATOM 1941 C C . ALA A 1 259 ? -7.891 19.337 21.202 1.00 57.22 259 ALA A C 1
ATOM 1943 O O . ALA A 1 259 ? -7.244 20.378 21.321 1.00 57.22 259 ALA A O 1
ATOM 1944 N N . ASN A 1 260 ? -7.836 18.578 20.108 1.00 61.16 260 ASN A N 1
ATOM 1945 C CA . ASN A 1 260 ? -7.145 18.977 18.886 1.00 61.16 260 ASN A CA 1
ATOM 1946 C C . ASN A 1 260 ? -8.166 19.541 17.893 1.00 61.16 260 ASN A C 1
ATOM 1948 O O . ASN A 1 260 ? -9.207 18.929 17.658 1.00 61.16 260 ASN A O 1
ATOM 1952 N N . SER A 1 261 ? -7.857 20.684 17.279 1.00 73.25 261 SER A N 1
ATOM 1953 C CA . SER A 1 261 ? -8.679 21.259 16.211 1.00 73.25 261 SER A CA 1
ATOM 1954 C C . SER A 1 261 ? -8.242 20.711 14.856 1.00 73.25 261 SER A C 1
ATOM 1956 O O . SER A 1 261 ? -7.181 21.071 14.345 1.00 73.25 261 SER A O 1
ATOM 1958 N N . VAL A 1 262 ? -9.065 19.847 14.264 1.00 63.25 262 VAL A N 1
ATOM 1959 C CA . VAL A 1 262 ? -8.872 19.332 12.903 1.00 63.25 262 VAL A CA 1
ATOM 1960 C C . VAL A 1 262 ? -9.946 19.921 12.004 1.00 63.25 262 VAL A C 1
ATOM 1962 O O . VAL A 1 262 ? -11.120 19.602 12.146 1.00 63.25 262 VAL A O 1
ATOM 1965 N N . TYR A 1 263 ? -9.541 20.766 11.057 1.00 72.62 263 TYR A N 1
ATOM 1966 C CA . TYR A 1 263 ? -10.463 21.466 10.165 1.00 72.62 263 TYR A CA 1
ATOM 1967 C C . TYR A 1 263 ? -10.911 20.583 8.996 1.00 72.62 263 TYR A C 1
ATOM 1969 O O . TYR A 1 263 ? -10.392 20.681 7.882 1.00 72.62 263 TYR A O 1
ATOM 1977 N N . ALA A 1 264 ? -11.909 19.734 9.234 1.00 74.81 264 ALA A N 1
ATOM 1978 C CA . ALA A 1 264 ? -12.601 19.011 8.173 1.00 74.81 264 ALA A CA 1
ATOM 1979 C C . ALA A 1 264 ? -13.685 19.909 7.566 1.00 74.81 264 ALA A C 1
ATOM 1981 O O . ALA A 1 264 ? -14.678 20.216 8.211 1.00 74.81 264 ALA A O 1
ATOM 1982 N N . ALA A 1 265 ? -13.529 20.356 6.317 1.00 76.69 265 ALA A N 1
ATOM 1983 C CA . ALA A 1 265 ? -14.470 21.316 5.735 1.00 76.69 265 ALA A CA 1
ATOM 1984 C C . ALA A 1 265 ? -15.922 20.793 5.689 1.00 76.69 265 ALA A C 1
ATOM 1986 O O . ALA A 1 265 ? -16.855 21.555 5.916 1.00 76.69 265 ALA A O 1
ATOM 1987 N N . ARG A 1 266 ? -16.143 19.518 5.354 1.00 87.25 266 ARG A N 1
ATOM 1988 C CA . ARG A 1 266 ? -17.467 18.960 5.026 1.00 87.25 266 ARG A CA 1
ATOM 1989 C C . ARG A 1 266 ? -17.563 17.508 5.485 1.00 87.25 266 ARG A C 1
ATOM 1991 O O . ARG A 1 266 ? -16.584 16.780 5.356 1.00 87.25 266 ARG A O 1
ATOM 1998 N N . GLY A 1 267 ? -18.743 17.105 5.943 1.00 85.50 267 GLY A N 1
ATOM 1999 C CA . GLY A 1 267 ? -19.127 15.714 6.161 1.00 85.50 267 GLY A CA 1
ATOM 2000 C C . GLY A 1 267 ? -19.694 15.076 4.889 1.00 85.50 267 GLY A C 1
ATOM 2001 O O . GLY A 1 267 ? -19.164 15.246 3.789 1.00 85.50 267 GLY A O 1
ATOM 2002 N N . PHE A 1 268 ? -20.802 14.355 5.016 1.00 90.56 268 PHE A N 1
ATOM 2003 C CA . PHE A 1 268 ? -21.460 13.641 3.925 1.00 90.56 268 PHE A CA 1
ATOM 2004 C C . PHE A 1 268 ? -22.208 14.569 2.964 1.00 90.56 268 PHE A C 1
ATOM 2006 O O . PHE A 1 268 ? -23.201 15.191 3.328 1.00 90.56 268 PHE A O 1
ATOM 2013 N N . LEU A 1 269 ? -21.755 14.627 1.708 1.00 93.44 269 LEU A N 1
ATOM 2014 C CA . LEU A 1 269 ? -22.508 15.204 0.593 1.00 93.44 269 LEU A CA 1
ATOM 2015 C C . LEU A 1 269 ? -23.235 14.094 -0.160 1.00 93.44 269 LEU A C 1
ATOM 2017 O O . LEU A 1 269 ? -22.602 13.137 -0.609 1.00 93.44 269 LEU A O 1
ATOM 2021 N N . ILE A 1 270 ? -24.540 14.245 -0.335 1.00 94.81 270 ILE A N 1
ATOM 2022 C CA . ILE A 1 270 ? -25.344 13.350 -1.147 1.00 94.81 270 ILE A CA 1
ATOM 2023 C C . ILE A 1 270 ? -26.025 14.177 -2.233 1.00 94.81 270 ILE A C 1
ATOM 2025 O O . ILE A 1 270 ? -26.916 14.969 -1.939 1.00 94.81 270 ILE A O 1
ATOM 2029 N N . ASP A 1 271 ? -25.636 13.902 -3.479 1.00 96.44 271 ASP A N 1
ATOM 2030 C CA . ASP A 1 271 ? -26.196 14.510 -4.698 1.00 96.44 271 ASP A CA 1
ATOM 2031 C C . ASP A 1 271 ? -26.908 13.458 -5.572 1.00 96.44 271 ASP A C 1
ATOM 2033 O O . ASP A 1 271 ? -27.201 13.669 -6.749 1.00 96.44 271 ASP A O 1
ATOM 2037 N N . SER A 1 272 ? -27.162 12.271 -5.008 1.00 94.50 272 SER A N 1
ATOM 2038 C CA . SER A 1 272 ? -27.832 11.182 -5.716 1.00 94.50 272 SER A CA 1
ATOM 2039 C C . SER A 1 272 ? -29.307 11.498 -5.930 1.00 94.50 272 SER A C 1
ATOM 2041 O O . SER A 1 272 ? -30.028 11.824 -4.991 1.00 94.50 272 SER A O 1
ATOM 2043 N N . THR A 1 273 ? -29.773 11.314 -7.162 1.00 96.56 273 THR A N 1
ATOM 2044 C CA . THR A 1 273 ? -31.203 11.259 -7.501 1.00 96.56 273 THR A CA 1
ATOM 2045 C C . THR A 1 273 ? -31.736 9.826 -7.563 1.00 96.56 273 THR A C 1
ATOM 2047 O O . THR A 1 273 ? -32.945 9.600 -7.632 1.00 96.56 273 THR A O 1
ATOM 2050 N N . ALA A 1 274 ? -30.842 8.833 -7.527 1.00 97.00 274 ALA A N 1
ATOM 2051 C CA . ALA A 1 274 ? -31.203 7.439 -7.323 1.00 97.00 274 ALA A CA 1
ATOM 2052 C C . ALA A 1 274 ? -31.452 7.167 -5.829 1.00 97.00 274 ALA A C 1
ATOM 2054 O O . ALA A 1 274 ? -30.880 7.873 -4.992 1.00 97.00 274 ALA A O 1
ATOM 2055 N N . PRO A 1 275 ? -32.249 6.137 -5.486 1.00 96.69 275 PRO A N 1
ATOM 2056 C CA . PRO A 1 275 ? -32.548 5.815 -4.100 1.00 96.69 275 PRO A CA 1
ATOM 2057 C C . PRO A 1 275 ? -31.309 5.633 -3.212 1.00 96.69 275 PRO A C 1
ATOM 2059 O O . PRO A 1 275 ? -30.426 4.832 -3.525 1.00 96.69 275 PRO A O 1
ATOM 2062 N N . VAL A 1 276 ? -31.269 6.357 -2.091 1.00 93.12 276 VAL A N 1
ATOM 2063 C CA . VAL A 1 276 ? -30.241 6.243 -1.045 1.00 93.12 276 VAL A CA 1
ATOM 2064 C C . VAL A 1 276 ? -30.929 5.960 0.282 1.00 93.12 276 VAL A C 1
ATOM 2066 O O . VAL A 1 276 ? -31.824 6.697 0.688 1.00 93.12 276 VAL A O 1
ATOM 2069 N N . TRP A 1 277 ? -30.482 4.922 0.985 1.00 89.19 277 TRP A N 1
ATOM 2070 C CA . TRP A 1 277 ? -30.950 4.618 2.333 1.00 89.19 277 TRP A CA 1
ATOM 2071 C C . TRP A 1 277 ? -29.807 4.759 3.334 1.00 89.19 277 TRP A C 1
ATOM 2073 O O . TRP A 1 277 ? -28.808 4.048 3.243 1.00 89.19 277 TRP A O 1
ATOM 2083 N N . LEU A 1 278 ? -29.966 5.670 4.291 1.00 79.56 278 LEU A N 1
ATOM 2084 C CA . LEU A 1 278 ? -29.030 5.919 5.384 1.00 79.56 278 LEU A CA 1
ATOM 2085 C C . LEU A 1 278 ? -29.666 5.444 6.695 1.00 79.56 278 LEU A C 1
ATOM 2087 O O . LEU A 1 278 ? -30.468 6.150 7.309 1.00 79.56 278 LEU A O 1
ATOM 2091 N N . TYR A 1 279 ? -29.340 4.224 7.111 1.00 72.25 279 TYR A N 1
ATOM 2092 C CA . TYR A 1 279 ? -29.789 3.662 8.385 1.00 72.25 279 TYR A CA 1
ATOM 2093 C C . TYR A 1 279 ? -28.700 3.846 9.443 1.00 72.25 279 TYR A C 1
ATOM 2095 O O . TYR A 1 279 ? -27.595 3.341 9.261 1.00 72.25 279 TYR A O 1
ATOM 2103 N N . ALA A 1 280 ? -29.025 4.519 10.548 1.00 69.81 280 ALA A N 1
ATOM 2104 C CA . ALA A 1 280 ? -28.158 4.670 11.719 1.00 69.81 280 ALA A CA 1
ATOM 2105 C C . ALA A 1 280 ? -26.772 5.279 11.410 1.00 69.81 280 ALA A C 1
ATOM 2107 O O . ALA A 1 280 ? -25.766 4.855 11.975 1.00 69.81 280 ALA A O 1
ATOM 2108 N N . THR A 1 281 ? -26.692 6.241 10.484 1.00 66.19 281 THR A N 1
ATOM 2109 C CA . THR A 1 281 ? -25.410 6.828 10.062 1.00 66.19 281 THR A CA 1
ATOM 2110 C C . THR A 1 281 ? -25.002 8.008 10.949 1.00 66.19 281 THR A C 1
ATOM 2112 O O . THR A 1 281 ? -25.842 8.810 11.357 1.00 66.19 281 THR A O 1
ATOM 2115 N N . ALA A 1 282 ? -23.697 8.181 11.180 1.00 63.91 282 ALA A N 1
ATOM 2116 C CA . ALA A 1 282 ? -23.125 9.318 11.905 1.00 63.91 282 ALA A CA 1
ATOM 2117 C C . ALA A 1 282 ? -22.140 10.104 11.025 1.00 63.91 282 ALA A C 1
ATOM 2119 O O . ALA A 1 282 ? -21.369 9.511 10.272 1.00 63.91 282 ALA A O 1
ATOM 2120 N N . SER A 1 283 ? -22.193 11.434 11.100 1.00 75.69 283 SER A N 1
ATOM 2121 C CA . SER A 1 283 ? -21.179 12.325 10.527 1.00 75.69 283 SER A CA 1
ATOM 2122 C C . SER A 1 283 ? -20.998 13.492 11.482 1.00 75.69 283 SER A C 1
ATOM 2124 O O . SER A 1 283 ? -21.974 14.136 11.859 1.00 75.69 283 SER A O 1
ATOM 2126 N N . GLU A 1 284 ? -19.763 13.768 11.875 1.00 73.75 284 GLU A N 1
ATOM 2127 C CA . GLU A 1 284 ? -19.466 14.707 12.953 1.00 73.75 284 GLU A CA 1
ATOM 2128 C C . GLU A 1 284 ? -18.273 15.591 12.596 1.00 73.75 284 GLU A C 1
ATOM 2130 O O . GLU A 1 284 ? -17.420 15.228 11.786 1.00 73.75 284 GLU A O 1
ATOM 2135 N N . HIS A 1 285 ? -18.233 16.762 13.225 1.00 77.50 285 HIS A N 1
ATOM 2136 C CA . HIS A 1 285 ? -17.096 17.681 13.262 1.00 77.50 285 HIS A CA 1
ATOM 2137 C C . HIS A 1 285 ? -16.666 18.269 11.902 1.00 77.50 285 HIS A C 1
ATOM 2139 O O . HIS A 1 285 ? -15.574 18.815 11.766 1.00 77.50 285 HIS A O 1
ATOM 2145 N N . GLY A 1 286 ? -17.549 18.250 10.901 1.00 83.69 286 GLY A N 1
ATOM 2146 C CA . GLY A 1 286 ? -17.430 19.045 9.679 1.00 83.69 286 GLY A CA 1
ATOM 2147 C C . GLY A 1 286 ? -17.706 20.535 9.930 1.00 83.69 286 GLY A C 1
ATOM 2148 O O . GLY A 1 286 ? -18.688 20.882 10.583 1.00 83.69 286 GLY A O 1
ATOM 2149 N N . VAL A 1 287 ? -16.876 21.425 9.380 1.00 84.69 287 VAL A N 1
ATOM 2150 C CA . VAL A 1 287 ? -16.970 22.891 9.544 1.00 84.69 287 VAL A CA 1
ATOM 2151 C C . VAL A 1 287 ? -18.218 23.462 8.871 1.00 84.69 287 VAL A C 1
ATOM 2153 O O . VAL A 1 287 ? -18.902 24.299 9.450 1.00 84.69 287 VAL A O 1
ATOM 2156 N N . TYR A 1 288 ? -18.519 23.035 7.641 1.00 87.56 288 TYR A N 1
ATOM 2157 C CA . TYR A 1 288 ? -19.660 23.554 6.883 1.00 87.56 288 TYR A CA 1
ATOM 2158 C C . TYR A 1 288 ? -20.942 22.759 7.117 1.00 87.56 288 TYR A C 1
ATOM 2160 O O . TYR A 1 288 ? -22.012 23.349 7.228 1.00 87.56 288 TYR A O 1
ATOM 2168 N N . TYR A 1 289 ? -20.864 21.429 7.141 1.00 93.81 289 TYR A N 1
ATOM 2169 C CA . TYR A 1 289 ? -22.020 20.563 7.367 1.00 93.81 289 TYR A CA 1
ATOM 2170 C C . TYR A 1 289 ? -21.584 19.157 7.755 1.00 93.81 289 TYR A C 1
ATOM 2172 O O . TYR A 1 289 ? -20.517 18.703 7.344 1.00 93.81 289 TYR A O 1
ATOM 2180 N N . GLN A 1 290 ? -22.468 18.455 8.462 1.00 86.44 290 GLN A N 1
ATOM 2181 C CA . GLN A 1 290 ? -22.333 17.026 8.742 1.00 86.44 290 GLN A CA 1
ATOM 2182 C C . GLN A 1 290 ? -22.974 16.185 7.643 1.00 86.44 290 GLN A C 1
ATOM 2184 O O . GLN A 1 290 ? -22.357 15.282 7.099 1.00 86.44 290 GLN A O 1
ATOM 2189 N N . TYR A 1 291 ? -24.185 16.558 7.243 1.00 93.56 291 TYR A N 1
ATOM 2190 C CA . TYR A 1 291 ? -24.866 16.013 6.079 1.00 93.56 291 TYR A CA 1
ATOM 2191 C C . TYR A 1 291 ? -25.349 17.166 5.211 1.00 93.56 291 TYR A C 1
ATOM 2193 O O . TYR A 1 291 ? -25.881 18.151 5.722 1.00 93.56 291 TYR A O 1
ATOM 2201 N N . ASN A 1 292 ? -25.184 17.037 3.902 1.00 96.56 292 ASN A N 1
ATOM 2202 C CA . ASN A 1 292 ? -25.740 17.941 2.913 1.00 96.56 292 ASN A CA 1
ATOM 2203 C C . ASN A 1 292 ? -26.379 17.118 1.797 1.00 96.56 292 ASN A C 1
ATOM 2205 O O . ASN A 1 292 ? -25.717 16.292 1.174 1.00 96.56 292 ASN A O 1
ATOM 2209 N N . PHE A 1 293 ? -27.669 17.344 1.570 1.00 94.94 293 PHE A N 1
ATOM 2210 C CA . PHE A 1 293 ? -28.432 16.751 0.480 1.00 94.94 293 PHE A CA 1
ATOM 2211 C C . PHE A 1 293 ? -28.609 17.822 -0.596 1.00 94.94 293 PHE A C 1
ATOM 2213 O O . PHE A 1 293 ? -29.489 18.676 -0.477 1.00 94.94 293 PHE A O 1
ATOM 2220 N N . HIS A 1 294 ? -27.763 17.817 -1.624 1.00 96.31 294 HIS A N 1
ATOM 2221 C CA . HIS A 1 294 ? -27.743 18.875 -2.629 1.00 96.31 294 HIS A CA 1
ATOM 2222 C C . HIS A 1 294 ? -28.268 18.356 -3.972 1.00 96.31 294 HIS A C 1
ATOM 2224 O O . HIS A 1 294 ? -27.705 17.464 -4.593 1.00 96.31 294 HIS A O 1
ATOM 2230 N N . ASN A 1 295 ? -29.410 18.899 -4.409 1.00 96.75 295 ASN A N 1
ATOM 2231 C CA . ASN A 1 295 ? -30.163 18.430 -5.584 1.00 96.75 295 ASN A CA 1
ATOM 2232 C C . ASN A 1 295 ? -30.488 16.921 -5.575 1.00 96.75 295 ASN A C 1
ATOM 2234 O O . ASN A 1 295 ? -30.738 16.326 -6.624 1.00 96.75 295 ASN A O 1
ATOM 2238 N N . ALA A 1 296 ? -30.498 16.304 -4.394 1.00 96.81 296 ALA A N 1
ATOM 2239 C CA . ALA A 1 296 ? -30.744 14.884 -4.233 1.00 96.81 296 ALA A CA 1
ATOM 2240 C C . ALA A 1 296 ? -32.238 14.541 -4.177 1.00 96.81 296 ALA A C 1
ATOM 2242 O O . ALA A 1 296 ? -33.074 15.356 -3.784 1.00 96.81 296 ALA A O 1
ATOM 2243 N N . SER A 1 297 ? -32.574 13.302 -4.533 1.00 95.50 297 SER A N 1
ATOM 2244 C CA . SER A 1 297 ? -33.933 12.765 -4.443 1.00 95.50 297 SER A CA 1
ATOM 2245 C C . SER A 1 297 ? -33.923 11.279 -4.087 1.00 95.50 297 SER A C 1
ATOM 2247 O O . SER A 1 297 ? -32.902 10.606 -4.195 1.00 95.50 297 SER A O 1
ATOM 2249 N N . ASN A 1 298 ? -35.073 10.765 -3.636 1.00 96.56 298 ASN A N 1
ATOM 2250 C CA . ASN A 1 298 ? -35.243 9.373 -3.203 1.00 96.56 298 ASN A CA 1
ATOM 2251 C C . ASN A 1 298 ? -34.355 8.980 -2.007 1.00 96.56 298 ASN A C 1
ATOM 2253 O O . ASN A 1 298 ? -33.804 7.883 -1.961 1.00 96.56 298 ASN A O 1
ATOM 2257 N N . ILE A 1 299 ? -34.226 9.870 -1.021 1.00 95.12 299 ILE A N 1
ATOM 2258 C CA . ILE A 1 299 ? -33.420 9.607 0.173 1.00 95.12 299 ILE A CA 1
ATOM 2259 C C . ILE A 1 299 ? -34.311 9.216 1.344 1.00 95.12 299 ILE A C 1
ATOM 2261 O O . ILE A 1 299 ? -35.213 9.955 1.731 1.00 95.12 299 ILE A O 1
ATOM 2265 N N . PHE A 1 300 ? -34.015 8.063 1.932 1.00 89.56 300 PHE A N 1
ATOM 2266 C CA . PHE A 1 300 ? -34.547 7.649 3.218 1.00 89.56 300 PHE A CA 1
ATOM 2267 C C . PHE A 1 300 ? -33.426 7.693 4.251 1.00 89.56 300 PHE A C 1
ATOM 2269 O O . PHE A 1 300 ? -32.392 7.051 4.070 1.00 89.56 300 PHE A O 1
ATOM 2276 N N . THR A 1 301 ? -33.631 8.415 5.348 1.00 79.00 301 THR A N 1
ATOM 2277 C CA . THR A 1 301 ? -32.716 8.390 6.490 1.00 79.00 301 THR A CA 1
ATOM 2278 C C . THR A 1 301 ? -33.479 7.996 7.747 1.00 79.00 301 THR A C 1
ATOM 2280 O O . THR A 1 301 ? -34.628 8.391 7.943 1.00 79.00 301 THR A O 1
ATOM 2283 N N . SER A 1 302 ? -32.865 7.179 8.596 1.00 59.72 302 SER A N 1
ATOM 2284 C CA . SER A 1 302 ? -33.454 6.766 9.869 1.00 59.72 302 SER A CA 1
ATOM 2285 C C . SER A 1 302 ? -32.370 6.718 10.927 1.00 59.72 302 SER A C 1
ATOM 2287 O O . SER A 1 302 ? -31.448 5.918 10.808 1.00 59.72 302 SER A O 1
ATOM 2289 N N . MET A 1 303 ? -32.524 7.550 11.961 1.00 61.69 303 MET A N 1
ATOM 2290 C CA . MET A 1 303 ? -31.533 7.807 13.011 1.00 61.69 303 MET A CA 1
ATOM 2291 C C . MET A 1 303 ? -30.198 8.293 12.424 1.00 61.69 303 MET A C 1
ATOM 2293 O O . MET A 1 303 ? -29.262 7.523 12.267 1.00 61.69 303 MET A O 1
ATOM 2297 N N . ILE A 1 304 ? -30.114 9.581 12.087 1.00 68.50 304 ILE A N 1
ATOM 2298 C CA . ILE A 1 304 ? -28.822 10.216 11.798 1.00 68.50 304 ILE A CA 1
ATOM 2299 C C . ILE A 1 304 ? -28.281 10.863 13.071 1.00 68.50 304 ILE A C 1
ATOM 2301 O O . ILE A 1 304 ? -29.041 11.487 13.813 1.00 68.50 304 ILE A O 1
ATOM 2305 N N . GLN A 1 305 ? -26.988 10.698 13.324 1.00 76.19 305 GLN A N 1
ATOM 2306 C CA . GLN A 1 305 ? -26.296 11.294 14.465 1.00 76.19 305 GLN A CA 1
ATOM 2307 C C . GLN A 1 305 ? -25.245 12.295 13.967 1.00 76.19 305 GLN A C 1
ATOM 2309 O O . GLN A 1 305 ? -24.624 12.096 12.917 1.00 76.19 305 GLN A O 1
ATOM 2314 N N . THR A 1 306 ? -25.120 13.414 14.684 1.00 71.50 306 THR A N 1
ATOM 2315 C CA . THR A 1 306 ? -24.208 14.505 14.339 1.00 71.50 306 THR A CA 1
ATOM 2316 C C . THR A 1 306 ? -23.722 15.249 15.576 1.00 71.50 306 THR A C 1
ATOM 2318 O O . THR A 1 306 ? -24.531 15.542 16.457 1.00 71.50 306 THR A O 1
ATOM 2321 N N . GLU A 1 307 ? -22.477 15.718 15.536 1.00 54.66 307 GLU A N 1
ATOM 2322 C CA . GLU A 1 307 ? -21.933 16.740 16.431 1.00 54.66 307 GLU A CA 1
ATOM 2323 C C . GLU A 1 307 ? -21.214 17.837 15.642 1.00 54.66 307 GLU A C 1
ATOM 2325 O O . GLU A 1 307 ? -20.574 17.582 14.618 1.00 54.66 307 GLU A O 1
ATOM 2330 N N . SER A 1 308 ? -21.310 19.074 16.128 1.00 74.88 308 SER A N 1
ATOM 2331 C CA . SER A 1 308 ? -20.491 20.181 15.633 1.00 74.88 308 SER A CA 1
ATOM 2332 C C . SER A 1 308 ? -19.045 19.999 16.071 1.00 74.88 308 SER A C 1
ATOM 2334 O O . SER A 1 308 ? -18.786 19.453 17.141 1.00 74.88 308 SER A O 1
ATOM 2336 N N . ALA A 1 309 ? -18.106 20.493 15.264 1.00 75.88 309 ALA A N 1
ATOM 2337 C CA . ALA A 1 309 ? -16.715 20.557 15.688 1.00 75.88 309 ALA A CA 1
ATOM 2338 C C . ALA A 1 309 ? -16.607 21.356 16.995 1.00 75.88 309 ALA A C 1
ATOM 2340 O O . ALA A 1 309 ? -17.301 22.356 17.172 1.00 75.88 309 ALA A O 1
ATOM 2341 N N . TYR A 1 310 ? -15.760 20.902 17.914 1.00 67.00 310 TYR A N 1
ATOM 2342 C CA . TYR A 1 310 ? -15.650 21.499 19.248 1.00 67.00 310 TYR A CA 1
ATOM 2343 C C . TYR A 1 310 ? -14.792 22.775 19.303 1.00 67.00 310 TYR A C 1
ATOM 2345 O O . TYR A 1 310 ? -14.557 23.295 20.395 1.00 67.00 310 TYR A O 1
ATOM 2353 N N . TYR A 1 311 ? -14.290 23.242 18.156 1.00 73.75 311 TYR A N 1
ATOM 2354 C CA . TYR A 1 311 ? -13.452 24.435 18.016 1.00 73.75 311 TYR A CA 1
ATOM 2355 C C . TYR A 1 311 ? -14.196 25.592 17.348 1.00 73.75 311 TYR A C 1
ATOM 2357 O O . TYR A 1 311 ? -15.139 25.329 16.567 1.00 73.75 311 TYR A O 1
#

Foldseek 3Di:
DDDDDDDDPDFQCVVVPDDPDDQPPQPQPQADPFFDLVVQPQPLPVPDDSLRSVVCSQCGRNAQWAPNQDDPRRDDEAEATQSDAREAEAAQADDDLAPEELKDFPQPQAPPVRHGHIRYDLQSSAAYEHERHEFAHQNYHLVDQYFNYNDRHHPNYDYYNYHYHHDQSNHHVPHQENAEEEDQEDEAEDAEAEQTQEDEEYQAYQEYEYYAYEYENYAEYYHQHHPDPVGHHHYYHHYNYYYYNYNHNYHYDPDDPDDDQRAAQEAAEALAQPADEAEQEEAEAHPPYRYDDDPYHNYHYDNYYYYHRPD

pLDDT: mean 81.36, std 12.45, range [35.44, 98.12]

Nearest PDB structures (foldseek):
  3eqo-assembly2_B  TM=8.568E-01  e=2.608E-11  Phanerodontia chrysosporium
  5m60-assembly1_A  TM=8.554E-01  e=6.989E-11  Thermochaetoides thermophila
  8jhh-assembly1_A  TM=5.341E-01  e=1.093E-01  Microdochium nivale
  5jse-assembly1_C  TM=4.042E-01  e=1.916E+00  Bacteriophage sp.
  8wm1-assembly1_B  TM=4.747E-01  e=5.639E+00  Acinetobacter pittii PHEA-2

Radius of gyration: 22.88 Å; Cα contacts (8 Å, |Δi|>4): 647; chains: 1; bounding box: 61×51×58 Å

Secondary structure (DSSP, 8-state):
-----PPP-PPPHHHHSPP----TT---TT--S---GGGGT---SSSS--HHHHHHHHHTTT-S-TT----SSS--EEE--SSS--EEE--TT--SSEEEESS-EEEEEE-TTSSEEESS-GGG----EEES-EEE-TTS-TTS--EEEE----SS-EEES-EEE--TT--BTTBSEEEEEEEEEEEEES-EEES-SEEEEEEEEEEEEEES-EEEEEEEEEEE--SSTT--B--EEEES-EEEEEEEEEEEPPPPSS-----B--SEEE---S-EEEES-B---BSS-SEEE-S--SEEEES-B------

InterPro domains:
  IPR011050 Pectin lyase fold/virulence factor [SSF51126] (34-281)
  IPR012334 Pectin lyase fold [G3DSA:2.160.20.10] (8-77)
  IPR012334 Pectin lyase fold [G3DSA:2.160.20.10] (78-276)
  IPR024535 Rhamnogalacturonase A/B/Epimerase-like, pectate lyase domain [PF12708] (35-78)
  IPR024535 Rhamnogalacturonase A/B/Epimerase-like, pectate lyase domain [PF12708] (79-222)
  IPR039279 Polygalacturonase QRT3-like [PTHR33928] (18-251)

Organism: NCBI:txid2831512

Mean predicted aligned error: 11.71 Å

Solvent-accessible surface area (backbone atoms only — not comparable to full-atom values): 18098 Å² total; per-residue (Å²): 140,83,85,81,76,77,80,75,88,70,76,54,61,89,78,72,56,83,84,78,67,74,55,97,86,45,91,48,96,69,38,53,75,76,58,62,34,60,83,49,68,29,76,87,76,88,75,73,86,37,63,65,13,45,52,46,28,64,46,42,48,78,38,63,50,77,87,46,64,65,58,92,68,34,65,60,70,49,74,40,40,78,92,62,52,47,74,48,69,42,46,63,81,59,82,58,68,22,81,52,55,65,58,50,75,69,81,80,49,71,28,98,87,74,45,72,17,48,33,44,55,51,86,63,33,51,60,39,40,44,29,21,33,33,32,32,37,61,52,32,46,63,88,44,62,41,31,56,57,30,82,56,57,31,63,75,52,51,78,44,74,63,48,79,42,70,42,95,58,38,22,21,79,80,35,64,33,74,42,58,49,64,49,62,63,53,80,49,64,70,45,79,43,73,68,33,57,27,39,30,33,37,31,27,32,53,37,38,40,38,34,40,36,38,39,32,50,19,45,31,36,38,33,43,41,47,85,49,96,87,45,46,58,61,44,77,46,81,38,82,55,49,77,40,71,47,77,34,62,70,45,64,61,80,80,61,93,68,85,78,85,68,92,38,64,58,43,48,75,39,60,47,63,57,79,41,78,43,72,67,42,74,34,58,34,17,71,76,31,32,69,43,76,54,88,44,35,60,72,48,73,46,64,76,47,74,49,73,45,96,115